Protein AF-A0AAW1T494-F1 (afdb_monomer)

InterPro domains:
  IPR017853 Glycoside hydrolase superfamily [SSF51445] (11-120)

Secondary structure (DSSP, 8-state):
--TT-S-TTS-SS-HHHHHHHHHHHHHHTT--EEEEEETTT--HHHH-HHHHHHHHHHHHHHHTTSHHHHTTEEEEEEESGGGGT--SS-BTTBPPHHHHHHHHHHHHHTT-TT-EEEE------TTSTTTSS--SBS--PPP--TTS-------S----SS-------THHHHHHHHTSTTGGGEEE--BB--HHHHS--TT-SHHHHHHHHHHHTGGGGTT-EEETTEEE---B-EEEE---S-SHHHHHHHHHHHHHHTT-GGG--SSS-----EEES-SSS--TTT--SB-TTSSSB-HHHHHHHHHTT---SS-GGGT--S---HHHHSS----

Solvent-accessible surface area (backbone atoms only — not comparable to full-atom values): 19501 Å² total; per-residue (Å²): 132,61,91,94,55,81,71,82,83,50,63,88,74,53,71,68,55,38,50,44,49,50,49,44,53,42,25,72,71,72,41,72,44,74,47,69,41,55,45,98,79,48,62,44,59,79,79,38,44,70,59,37,42,51,49,50,41,52,51,52,50,59,38,47,72,40,71,60,25,36,75,29,40,30,35,29,74,48,41,52,43,29,82,75,69,46,28,36,46,63,51,98,92,41,70,15,48,33,58,53,49,52,57,39,48,59,55,39,41,76,73,42,76,72,43,38,40,39,46,50,45,46,52,79,64,76,90,44,52,87,62,32,78,70,67,52,54,16,31,76,60,84,87,63,72,89,89,63,94,66,82,72,88,78,86,90,80,45,77,53,100,64,86,82,76,68,90,46,71,52,61,66,42,54,60,55,41,71,76,40,97,55,50,94,31,46,29,43,21,41,41,46,53,36,30,77,70,62,75,46,70,54,46,44,44,59,70,53,27,49,53,46,41,32,60,19,52,26,29,32,42,58,71,26,54,59,57,94,95,44,67,47,66,35,56,55,31,35,58,33,34,44,55,62,77,78,48,70,65,33,51,48,22,53,52,42,46,44,30,36,34,62,44,34,78,89,46,45,74,77,40,45,50,70,42,78,42,73,38,70,42,33,59,61,32,90,36,94,61,22,23,30,42,25,38,89,82,70,78,49,68,43,58,66,59,53,52,53,42,37,73,56,66,53,75,66,99,57,67,65,88,81,71,63,69,101,64,75,56,63,72,70,73,68,47,78,78,87,125

Foldseek 3Di:
DPPPDPPPVAPPDDPLSNVLVVLLVQLVVPAAEEAEDDCVPDPCCFVPVPVLLVVLLVSLLSNVVDVSSLQRYEYASCPQVCVVPAACCDDPSGHHPLVSQVSSCVSNCVRRVNYAYEDWAHQPDDPQVVFWLDRWKRFAADADDPDDDDPDPDDTDDDDPPDPDDNDHNVVSVVVLVVDPCVVRYEYAMAGEFCLVRVDLRLLADPSVLVSVLNGCQLLQQVNHDDPNDGHRHQYAHEEYFAPPPDPRRLRSLVRVLCLLCCHDSNVPNRHDRRLHYDYPEQAQPDVRGGHLADPVSPDGPVVVVVSVVSSVDDDPDPPVVPDDPDDPSCVVPPPPPD

pLDDT: mean 82.04, std 21.03, range [24.38, 98.75]

Structure (mmCIF, N/CA/C/O backbone):
data_AF-A0AAW1T494-F1
#
_entry.id   AF-A0AAW1T494-F1
#
loop_
_atom_site.group_PDB
_atom_site.id
_atom_site.type_symbol
_atom_site.label_atom_id
_atom_site.label_alt_id
_atom_site.label_comp_id
_atom_site.label_asym_id
_atom_site.label_entity_id
_atom_site.label_seq_id
_atom_site.pdbx_PDB_ins_code
_atom_site.Cartn_x
_atom_site.Cartn_y
_atom_site.Cartn_z
_atom_site.occupancy
_atom_site.B_iso_or_equiv
_atom_site.auth_seq_id
_atom_site.auth_comp_id
_atom_site.auth_asym_id
_atom_site.auth_atom_id
_atom_site.pdbx_PDB_model_num
ATOM 1 N N . MET A 1 1 ? -5.389 -24.524 -27.748 1.00 50.06 1 MET A N 1
ATOM 2 C CA . MET A 1 1 ? -5.148 -23.172 -28.297 1.00 50.06 1 MET A CA 1
ATOM 3 C C . MET A 1 1 ? -5.629 -23.146 -29.737 1.00 50.06 1 MET A C 1
ATOM 5 O O . MET A 1 1 ? -5.208 -24.001 -30.504 1.00 50.06 1 MET A O 1
ATOM 9 N N . VAL A 1 2 ? -6.539 -22.234 -30.089 1.00 51.78 2 VAL A N 1
ATOM 10 C CA . VAL A 1 2 ? -6.906 -21.991 -31.495 1.00 51.78 2 VAL A CA 1
ATOM 11 C C . VAL A 1 2 ? -5.841 -21.071 -32.082 1.00 51.78 2 VAL A C 1
ATOM 13 O O . VAL A 1 2 ? -5.543 -20.032 -31.495 1.00 51.78 2 VAL A O 1
ATOM 16 N N . GLN A 1 3 ? -5.242 -21.459 -33.206 1.00 57.56 3 GLN A N 1
ATOM 17 C CA . GLN A 1 3 ? -4.229 -20.654 -33.887 1.00 57.56 3 GLN A CA 1
ATOM 18 C C . GLN A 1 3 ? -4.772 -19.234 -34.142 1.00 57.56 3 GLN A C 1
ATOM 20 O O . GLN A 1 3 ? -5.849 -19.074 -34.710 1.00 57.56 3 GLN A O 1
ATOM 25 N N . GLY A 1 4 ? -4.051 -18.210 -33.672 1.00 69.94 4 GLY A N 1
ATOM 26 C CA . GLY A 1 4 ? -4.424 -16.800 -33.845 1.00 69.94 4 GLY A CA 1
ATOM 27 C C . GLY A 1 4 ? -5.333 -16.190 -32.767 1.00 69.94 4 GLY A C 1
ATOM 28 O O . GLY A 1 4 ? -5.700 -15.027 -32.905 1.00 69.94 4 GLY A O 1
ATOM 29 N N . LYS A 1 5 ? -5.687 -16.912 -31.691 1.00 68.06 5 LYS A N 1
ATOM 30 C CA . LYS A 1 5 ? -6.378 -16.325 -30.526 1.00 68.06 5 LYS A CA 1
ATOM 31 C C . LYS A 1 5 ? -5.555 -16.506 -29.247 1.00 68.06 5 LYS A C 1
ATOM 33 O O . LYS A 1 5 ? -5.418 -17.623 -28.750 1.00 68.06 5 LYS A O 1
ATOM 38 N N . CYS A 1 6 ? -5.037 -15.405 -28.706 1.00 74.50 6 CYS A N 1
ATOM 39 C CA . CYS A 1 6 ? -4.456 -15.360 -27.362 1.00 74.50 6 CYS A CA 1
ATOM 40 C C . CYS A 1 6 ? -5.570 -15.244 -26.308 1.00 74.50 6 CYS A C 1
ATOM 42 O O . CYS A 1 6 ? -6.650 -14.736 -26.605 1.00 74.50 6 CYS A O 1
ATOM 44 N N . ASN A 1 7 ? -5.303 -15.691 -25.078 1.00 79.88 7 ASN A N 1
ATOM 45 C CA . ASN A 1 7 ? -6.156 -15.457 -23.903 1.00 79.88 7 ASN A CA 1
ATOM 46 C C . ASN A 1 7 ? -7.586 -16.022 -23.969 1.00 79.88 7 ASN A C 1
ATOM 48 O O . ASN A 1 7 ? -8.461 -15.554 -23.251 1.00 79.88 7 ASN A O 1
ATOM 52 N N . THR A 1 8 ? -7.837 -17.069 -24.763 1.00 82.12 8 THR A N 1
ATOM 53 C CA . THR A 1 8 ? -9.161 -17.729 -24.814 1.00 82.12 8 THR A CA 1
ATOM 54 C C . THR A 1 8 ? -9.551 -18.438 -23.514 1.00 82.12 8 THR A C 1
ATOM 56 O O . THR A 1 8 ? -10.651 -18.964 -23.421 1.00 82.12 8 THR A O 1
ATOM 59 N N . PHE A 1 9 ? -8.624 -18.538 -22.559 1.00 81.75 9 PHE A N 1
ATOM 60 C CA . PHE A 1 9 ? -8.866 -19.068 -21.218 1.00 81.75 9 PHE A CA 1
ATOM 61 C C . PHE A 1 9 ? -9.391 -18.001 -20.250 1.00 81.75 9 PHE A C 1
ATOM 63 O O . PHE A 1 9 ? -9.907 -18.357 -19.197 1.00 81.75 9 PHE A O 1
ATOM 70 N N . LEU A 1 10 ? -9.243 -16.710 -20.577 1.00 87.50 10 LEU A N 1
ATOM 71 C CA . LEU A 1 10 ? -9.815 -15.648 -19.759 1.00 87.50 10 LEU A CA 1
ATOM 72 C C . LEU A 1 10 ? -11.336 -15.656 -19.933 1.00 87.50 10 LEU A C 1
ATOM 74 O O . LEU A 1 10 ? -11.792 -15.781 -21.074 1.00 87.50 10 LEU A O 1
ATOM 78 N N . PRO A 1 11 ? -12.111 -15.450 -18.853 1.00 89.00 11 PRO A N 1
ATOM 79 C CA . PRO A 1 11 ? -13.539 -15.189 -18.966 1.00 89.00 11 PRO A CA 1
ATOM 80 C C . PRO A 1 11 ? -13.791 -14.079 -19.992 1.00 89.00 11 PRO A C 1
ATOM 82 O O . PRO A 1 11 ? -13.223 -12.983 -19.910 1.00 89.00 11 PRO A O 1
ATOM 85 N N . ASP A 1 12 ? -14.595 -14.368 -21.009 1.00 83.12 12 ASP A N 1
ATOM 86 C CA . ASP A 1 12 ? -14.896 -13.437 -22.097 1.00 83.12 12 ASP A CA 1
ATOM 87 C C . ASP A 1 12 ? -16.060 -12.492 -21.767 1.00 83.12 12 ASP A C 1
ATOM 89 O O . ASP A 1 12 ? -16.467 -11.698 -22.613 1.00 83.12 12 ASP A O 1
ATOM 93 N N . ASP A 1 13 ? -16.531 -12.524 -20.521 1.00 86.44 13 ASP A N 1
ATOM 94 C CA . ASP A 1 13 ? -17.669 -11.773 -20.019 1.00 86.44 13 ASP A CA 1
ATOM 95 C C . ASP A 1 13 ? -17.262 -10.441 -19.344 1.00 86.44 13 ASP A C 1
ATOM 97 O O . ASP A 1 13 ? -16.751 -9.534 -20.003 1.00 86.44 13 ASP A O 1
ATOM 101 N N . TRP A 1 14 ? -17.531 -10.264 -18.050 1.00 89.50 14 TRP A N 1
ATOM 102 C CA . TRP A 1 14 ? -17.413 -8.989 -17.343 1.00 89.50 14 TRP A CA 1
ATOM 103 C C . TRP A 1 14 ? -16.018 -8.801 -16.734 1.00 89.50 14 TRP A C 1
ATOM 105 O O . TRP A 1 14 ? -15.404 -9.748 -16.243 1.00 89.50 14 TRP A O 1
ATOM 115 N N . THR A 1 15 ? -15.550 -7.547 -16.650 1.00 92.94 15 THR A N 1
ATOM 116 C CA . THR A 1 15 ? -14.285 -7.166 -15.982 1.00 92.94 15 THR A CA 1
ATOM 117 C C . THR A 1 15 ? -14.147 -7.772 -14.584 1.00 92.94 15 THR A C 1
ATOM 119 O O . THR A 1 15 ? -13.059 -8.187 -14.199 1.00 92.94 15 THR A O 1
ATOM 122 N N . PHE A 1 16 ? -15.259 -7.884 -13.854 1.00 95.31 16 PHE A N 1
ATOM 123 C CA . PHE A 1 16 ? -15.317 -8.524 -12.543 1.00 95.31 16 PHE A CA 1
ATOM 124 C C . PHE A 1 16 ? -14.802 -9.974 -12.570 1.00 95.31 16 PHE A C 1
ATOM 126 O O . PHE A 1 16 ? -13.904 -10.314 -11.808 1.00 95.31 16 PHE A O 1
ATOM 133 N N . ASN A 1 17 ? -15.304 -10.813 -13.480 1.00 95.62 17 ASN A N 1
ATOM 134 C CA . ASN A 1 17 ? -14.905 -12.222 -13.556 1.00 95.62 17 ASN A CA 1
ATOM 135 C C . ASN A 1 17 ? -13.463 -12.379 -14.045 1.00 95.62 17 ASN A C 1
ATOM 137 O O . ASN A 1 17 ? -12.753 -13.273 -13.593 1.00 95.62 17 ASN A O 1
ATOM 141 N N . ARG A 1 18 ? -12.991 -11.471 -14.908 1.00 95.69 18 ARG A N 1
ATOM 142 C CA . ARG A 1 18 ? -11.573 -11.422 -15.295 1.00 95.69 18 ARG A CA 1
ATOM 143 C C . ARG A 1 18 ? -10.659 -11.085 -14.122 1.00 95.69 18 ARG A C 1
ATOM 145 O O . ARG A 1 18 ? -9.591 -11.680 -14.023 1.00 95.69 18 ARG A O 1
ATOM 152 N N . LEU A 1 19 ? -11.065 -10.160 -13.249 1.00 96.31 19 LEU A N 1
ATOM 153 C CA . LEU A 1 19 ? -10.313 -9.839 -12.037 1.00 96.31 19 LEU A CA 1
ATOM 154 C C . LEU A 1 19 ? -10.270 -11.040 -11.087 1.00 96.31 19 LEU A C 1
ATOM 156 O O . LEU A 1 19 ? -9.184 -11.416 -10.662 1.00 96.31 19 LEU A O 1
ATOM 160 N N . VAL A 1 20 ? -11.415 -11.678 -10.815 1.00 97.75 20 VAL A N 1
ATOM 161 C CA . VAL A 1 20 ? -11.478 -12.892 -9.979 1.00 97.75 20 VAL A CA 1
ATOM 162 C C . VAL A 1 20 ? -10.554 -13.978 -10.539 1.00 97.75 20 VAL A C 1
ATOM 164 O O . VAL A 1 20 ? -9.671 -14.450 -9.829 1.00 97.75 20 VAL A O 1
ATOM 167 N N . TYR A 1 21 ? -10.656 -14.273 -11.839 1.00 96.81 21 TYR A N 1
ATOM 168 C CA . TYR A 1 21 ? -9.784 -15.236 -12.513 1.00 96.81 21 TYR A CA 1
ATOM 169 C C . TYR A 1 21 ? -8.294 -14.877 -12.392 1.00 96.81 21 TYR A C 1
ATOM 171 O O . TYR A 1 21 ? -7.453 -15.754 -12.189 1.00 96.81 21 TYR A O 1
ATOM 179 N N . ALA A 1 22 ? -7.937 -13.597 -12.543 1.00 96.62 22 ALA A N 1
ATOM 180 C CA . ALA A 1 22 ? -6.552 -13.149 -12.434 1.00 96.62 22 ALA A CA 1
ATOM 181 C C . ALA A 1 22 ? -6.004 -13.349 -11.014 1.00 96.62 22 ALA A C 1
ATOM 183 O O . ALA A 1 22 ? -4.884 -13.840 -10.866 1.00 96.62 22 ALA A O 1
ATOM 184 N N . VAL A 1 23 ? -6.798 -13.026 -9.987 1.00 98.12 23 VAL A N 1
ATOM 185 C CA . VAL A 1 23 ? -6.432 -13.257 -8.583 1.00 98.12 23 VAL A CA 1
ATOM 186 C C . VAL A 1 23 ? -6.227 -14.747 -8.337 1.00 98.12 23 VAL A C 1
ATOM 188 O O . VAL A 1 23 ? -5.153 -15.128 -7.885 1.00 98.12 23 VAL A O 1
ATOM 191 N N . GLU A 1 24 ? -7.200 -15.585 -8.697 1.00 97.56 24 GLU A N 1
ATOM 192 C CA . GLU A 1 24 ? -7.115 -17.043 -8.542 1.00 97.56 24 GLU A CA 1
ATOM 193 C C . GLU A 1 24 ? -5.888 -17.618 -9.254 1.00 97.56 24 GLU A C 1
ATOM 195 O O . GLU A 1 24 ? -5.154 -18.427 -8.689 1.00 97.56 24 GLU A O 1
ATOM 200 N N . SER A 1 25 ? -5.619 -17.169 -10.482 1.00 96.94 25 SER A N 1
ATOM 201 C CA . SER A 1 25 ? -4.465 -17.628 -11.259 1.00 96.94 25 SER A CA 1
ATOM 202 C C . SER A 1 25 ? -3.141 -17.272 -10.581 1.00 96.94 25 SER A C 1
ATOM 204 O O . SER A 1 25 ? -2.245 -18.112 -10.501 1.00 96.94 25 SER A O 1
ATOM 206 N N . LEU A 1 26 ? -3.003 -16.040 -10.079 1.00 97.00 26 LEU A N 1
ATOM 207 C CA . LEU A 1 26 ? -1.792 -15.584 -9.394 1.00 97.00 26 LEU A CA 1
ATOM 208 C C . LEU A 1 26 ? -1.597 -16.301 -8.054 1.00 97.00 26 LEU A C 1
ATOM 210 O O . LEU A 1 26 ? -0.495 -16.769 -7.758 1.00 97.00 26 LEU A O 1
ATOM 214 N N . THR A 1 27 ? -2.650 -16.439 -7.251 1.00 98.00 27 THR A N 1
ATOM 215 C CA . THR A 1 27 ? -2.550 -17.078 -5.933 1.00 98.00 27 THR A CA 1
ATOM 216 C C . THR A 1 27 ? -2.236 -18.566 -6.048 1.00 98.00 27 THR A C 1
ATOM 218 O O . THR A 1 27 ? -1.351 -19.053 -5.335 1.00 98.00 27 THR A O 1
ATOM 221 N N . ASN A 1 28 ? -2.850 -19.265 -7.009 1.00 96.94 28 ASN A N 1
ATOM 222 C CA . ASN A 1 28 ? -2.530 -20.658 -7.334 1.00 96.94 28 ASN A CA 1
ATOM 223 C C . ASN A 1 28 ? -1.117 -20.826 -7.918 1.00 96.94 28 ASN A C 1
ATOM 225 O O . ASN A 1 28 ? -0.498 -21.874 -7.736 1.00 96.94 28 ASN A O 1
ATOM 229 N N . ALA A 1 29 ? -0.563 -19.792 -8.558 1.00 96.25 29 ALA A N 1
ATOM 230 C CA . ALA A 1 29 ? 0.823 -19.778 -9.028 1.00 96.25 29 ALA A CA 1
ATOM 231 C C . ALA A 1 29 ? 1.856 -19.472 -7.928 1.00 96.25 29 ALA A C 1
ATOM 233 O O . ALA A 1 29 ? 3.055 -19.469 -8.206 1.00 96.25 29 ALA A O 1
ATOM 234 N N . GLY A 1 30 ? 1.431 -19.227 -6.686 1.00 96.00 30 GLY A N 1
ATOM 235 C CA . GLY A 1 30 ? 2.354 -19.002 -5.578 1.00 96.00 30 GLY A CA 1
ATOM 236 C C . GLY A 1 30 ? 2.339 -17.586 -5.002 1.00 96.00 30 GLY A C 1
ATOM 237 O O . GLY A 1 30 ? 2.918 -17.394 -3.934 1.00 96.00 30 GLY A O 1
ATOM 238 N N . PHE A 1 31 ? 1.673 -16.628 -5.648 1.00 96.75 31 PHE A N 1
ATOM 239 C CA . PHE A 1 31 ? 1.726 -15.219 -5.262 1.00 96.75 31 PHE A CA 1
ATOM 240 C C . PHE A 1 31 ? 0.748 -14.874 -4.134 1.00 96.75 31 PHE A C 1
ATOM 242 O O . PHE A 1 31 ? -0.290 -15.513 -3.961 1.00 96.75 31 PHE A O 1
ATOM 249 N N . TYR A 1 32 ? 1.082 -13.828 -3.385 1.00 97.44 32 TYR A N 1
ATOM 250 C CA . TYR A 1 32 ? 0.109 -13.060 -2.614 1.00 97.44 32 TYR A CA 1
ATOM 251 C C . TYR A 1 32 ? -0.404 -11.917 -3.487 1.00 97.44 32 TYR A C 1
ATOM 253 O O . TYR A 1 32 ? 0.350 -11.379 -4.299 1.00 97.44 32 TYR A O 1
ATOM 261 N N . VAL A 1 33 ? -1.676 -11.555 -3.335 1.00 98.38 33 VAL A N 1
ATOM 262 C CA . VAL A 1 33 ? -2.317 -10.516 -4.150 1.00 98.38 33 VAL A CA 1
ATOM 263 C C . VAL A 1 33 ? -2.941 -9.471 -3.238 1.00 98.38 33 VAL A C 1
ATOM 265 O O . VAL A 1 33 ? -3.829 -9.791 -2.452 1.00 98.38 33 VAL A O 1
ATOM 268 N N . LEU A 1 34 ? -2.488 -8.224 -3.361 1.00 98.31 34 LEU A N 1
ATOM 269 C CA . LEU A 1 34 ? -3.132 -7.062 -2.755 1.00 98.31 34 LEU A CA 1
ATOM 270 C C . LEU A 1 34 ? -4.137 -6.489 -3.757 1.00 98.31 34 LEU A C 1
ATOM 272 O O . LEU A 1 34 ? -3.764 -6.138 -4.876 1.00 98.31 34 LEU A O 1
ATOM 276 N N . LEU A 1 35 ? -5.411 -6.446 -3.377 1.00 98.38 35 LEU A N 1
ATOM 277 C CA . LEU A 1 35 ? -6.440 -5.738 -4.130 1.00 98.38 35 LEU A CA 1
ATOM 278 C C . LEU A 1 35 ? -6.466 -4.293 -3.668 1.00 98.38 35 LEU A C 1
ATOM 280 O O . LEU A 1 35 ? -6.723 -4.045 -2.497 1.00 98.38 35 LEU A O 1
ATOM 284 N N . ASP A 1 36 ? -6.247 -3.378 -4.593 1.00 96.50 36 ASP A N 1
ATOM 285 C CA . ASP A 1 36 ? -6.159 -1.948 -4.333 1.00 96.50 36 ASP A CA 1
ATOM 286 C C . ASP A 1 36 ? -7.315 -1.229 -5.046 1.00 96.50 36 ASP A C 1
ATOM 288 O O . ASP A 1 36 ? -7.522 -1.379 -6.258 1.00 96.50 36 ASP A O 1
ATOM 292 N N . ASN A 1 37 ? -8.089 -0.463 -4.277 1.00 95.69 37 ASN A N 1
ATOM 293 C CA . ASN A 1 37 ? -9.075 0.459 -4.818 1.00 95.69 37 ASN A CA 1
ATOM 294 C C . ASN A 1 37 ? -8.463 1.842 -5.092 1.00 95.69 37 ASN A C 1
ATOM 296 O O . ASN A 1 37 ? -8.499 2.749 -4.258 1.00 95.69 37 ASN A O 1
ATOM 300 N N . GLN A 1 38 ? -8.002 2.006 -6.330 1.00 91.06 38 GLN A N 1
ATOM 301 C CA . GLN A 1 38 ? -7.464 3.247 -6.884 1.00 91.06 38 GLN A CA 1
ATOM 302 C C . GLN A 1 38 ? -8.533 4.352 -6.981 1.00 91.06 38 GLN A C 1
ATOM 304 O O . GLN A 1 38 ? -9.246 4.483 -7.983 1.00 91.06 38 GLN A O 1
ATOM 309 N N . PHE A 1 39 ? -8.589 5.212 -5.963 1.00 81.12 39 PHE A N 1
ATOM 310 C CA . PHE A 1 39 ? -9.580 6.286 -5.798 1.00 81.12 39 PHE A CA 1
ATOM 311 C C . PHE A 1 39 ? -9.696 7.261 -6.968 1.00 81.12 39 PHE A C 1
ATOM 313 O O . PHE A 1 39 ? -10.774 7.781 -7.249 1.00 81.12 39 PHE A O 1
ATOM 320 N N . ARG A 1 40 ? -8.608 7.486 -7.709 1.00 80.44 40 ARG A N 1
ATOM 321 C CA . ARG A 1 40 ? -8.633 8.314 -8.923 1.00 80.44 40 ARG A CA 1
ATOM 322 C C . ARG A 1 40 ? -9.597 7.775 -9.994 1.00 80.44 40 ARG A C 1
ATOM 324 O O . ARG A 1 40 ? -9.976 8.512 -10.908 1.00 80.44 40 ARG A O 1
ATOM 331 N N . HIS A 1 41 ? -9.966 6.500 -9.906 1.00 87.50 41 HIS A N 1
ATOM 332 C CA . HIS A 1 41 ? -10.811 5.798 -10.866 1.00 87.50 41 HIS A CA 1
ATOM 333 C C . HIS A 1 41 ? -12.146 5.315 -10.283 1.00 87.50 41 HIS A C 1
ATOM 335 O O . HIS A 1 41 ? -13.035 4.976 -11.066 1.00 87.50 41 HIS A O 1
ATOM 341 N N . ASP A 1 42 ? -12.319 5.330 -8.957 1.00 89.31 42 ASP A N 1
ATOM 342 C CA . ASP A 1 42 ? -13.548 4.903 -8.285 1.00 89.31 42 ASP A CA 1
ATOM 343 C C . ASP A 1 42 ? -14.080 5.962 -7.303 1.00 89.31 42 ASP A C 1
ATOM 345 O O . ASP A 1 42 ? -13.703 6.027 -6.135 1.00 89.31 42 ASP A O 1
ATOM 349 N N . ASN A 1 43 ? -15.041 6.762 -7.769 1.00 91.94 43 ASN A N 1
ATOM 350 C CA . ASN A 1 43 ? -15.742 7.738 -6.929 1.00 91.94 43 ASN A CA 1
ATOM 351 C C . ASN A 1 43 ? -16.928 7.135 -6.156 1.00 91.94 43 ASN A C 1
ATOM 353 O O . ASN A 1 43 ? -17.583 7.847 -5.388 1.00 91.94 43 ASN A O 1
ATOM 357 N N . THR A 1 44 ? -17.249 5.845 -6.339 1.00 94.88 44 THR A N 1
ATOM 358 C CA . THR A 1 44 ? -18.445 5.241 -5.725 1.00 94.88 44 THR A CA 1
ATOM 359 C C . THR A 1 44 ? -18.390 5.267 -4.204 1.00 94.88 44 THR A C 1
ATOM 361 O O . THR A 1 44 ? -19.432 5.389 -3.563 1.00 94.88 44 THR A O 1
ATOM 364 N N . VAL A 1 45 ? -17.188 5.248 -3.634 1.00 94.00 45 VAL A N 1
ATOM 365 C CA . VAL A 1 45 ? -16.935 5.424 -2.204 1.00 94.00 45 VAL A CA 1
ATOM 366 C C . VAL A 1 45 ? -17.522 6.717 -1.628 1.00 94.00 45 VAL A C 1
ATOM 368 O O . VAL A 1 45 ? -18.045 6.697 -0.514 1.00 94.00 45 VAL A O 1
ATOM 371 N N . LEU A 1 46 ? -17.510 7.817 -2.391 1.00 93.44 46 LEU A N 1
ATOM 372 C CA . LEU A 1 46 ? -18.059 9.111 -1.971 1.00 93.44 46 LEU A CA 1
ATOM 373 C C . LEU A 1 46 ? -19.521 9.278 -2.378 1.00 93.44 46 LEU A C 1
ATOM 375 O O . LEU A 1 46 ? -20.315 9.843 -1.634 1.00 93.44 46 LEU A O 1
ATOM 379 N N . GLU A 1 47 ? -19.880 8.812 -3.572 1.00 95.00 47 GLU A N 1
ATOM 380 C CA . GLU A 1 47 ? -21.221 9.021 -4.123 1.00 95.00 47 GLU A CA 1
ATOM 381 C C . GLU A 1 47 ? -22.254 8.074 -3.506 1.00 95.00 47 GLU A C 1
ATOM 383 O O . GLU A 1 47 ? -23.418 8.432 -3.322 1.00 95.00 47 GLU A O 1
ATOM 388 N N . ARG A 1 48 ? -21.850 6.821 -3.268 1.00 96.38 48 ARG A N 1
ATOM 389 C CA . ARG A 1 48 ? -22.719 5.698 -2.900 1.00 96.38 48 ARG A CA 1
ATOM 390 C C . ARG A 1 48 ? -21.948 4.703 -2.027 1.00 96.38 48 ARG A C 1
ATOM 392 O O . ARG A 1 48 ? -21.818 3.535 -2.391 1.00 96.38 48 ARG A O 1
ATOM 399 N N . THR A 1 49 ? -21.474 5.158 -0.866 1.00 96.12 49 THR A N 1
ATOM 400 C CA . THR A 1 49 ? -20.633 4.383 0.068 1.00 96.12 49 THR A CA 1
ATOM 401 C C . THR A 1 49 ? -21.163 2.973 0.345 1.00 96.12 49 THR A C 1
ATOM 403 O O . THR A 1 49 ? -20.403 2.011 0.314 1.00 96.12 49 THR A O 1
ATOM 406 N N . SER A 1 50 ? -22.475 2.807 0.534 1.00 97.38 50 SER A N 1
ATOM 407 C CA . SER A 1 50 ? -23.072 1.482 0.744 1.00 97.38 50 SER A CA 1
ATOM 408 C C . SER A 1 50 ? -22.885 0.551 -0.460 1.00 97.38 50 SER A C 1
ATOM 410 O O . SER A 1 50 ? -22.524 -0.608 -0.282 1.00 97.38 50 SER A O 1
ATOM 412 N N . ASN A 1 51 ? -23.068 1.043 -1.690 1.00 97.56 51 ASN A N 1
ATOM 413 C CA . ASN A 1 51 ? -22.834 0.257 -2.905 1.00 97.56 51 ASN A CA 1
ATOM 414 C C . ASN A 1 51 ? -21.354 -0.087 -3.083 1.00 97.56 51 ASN A C 1
ATOM 416 O O . ASN A 1 51 ? -21.039 -1.173 -3.570 1.00 97.56 51 ASN A O 1
ATOM 420 N N . TRP A 1 52 ? -20.462 0.822 -2.696 1.00 97.56 52 TRP A N 1
ATOM 421 C CA . TRP A 1 52 ? -19.023 0.587 -2.704 1.00 97.56 52 TRP A CA 1
ATOM 422 C C . TRP A 1 52 ? -18.638 -0.549 -1.740 1.00 97.56 52 TRP A C 1
ATOM 424 O O . TRP A 1 52 ? -18.052 -1.540 -2.176 1.00 97.56 52 TRP A O 1
ATOM 434 N N . VAL A 1 53 ? -19.102 -0.511 -0.482 1.00 98.38 53 VAL A N 1
ATOM 435 C CA . VAL A 1 53 ? -18.902 -1.613 0.484 1.00 98.38 53 VAL A CA 1
ATOM 436 C C . VAL A 1 53 ? -19.496 -2.930 -0.032 1.00 98.38 53 VAL A C 1
ATOM 438 O O . VAL A 1 53 ? -18.847 -3.972 0.032 1.00 98.38 53 VAL A O 1
ATOM 441 N N . GLN A 1 54 ? -20.706 -2.914 -0.601 1.00 98.31 54 GLN A N 1
ATOM 442 C CA . GLN A 1 54 ? -21.321 -4.126 -1.163 1.00 98.31 54 GLN A CA 1
ATOM 443 C C . GLN A 1 54 ? -20.555 -4.676 -2.377 1.00 98.31 54 GLN A C 1
ATOM 445 O O . GLN A 1 54 ? -20.527 -5.889 -2.592 1.00 98.31 54 GLN A O 1
ATOM 450 N N . SER A 1 55 ? -19.904 -3.813 -3.159 1.00 97.50 55 SER A N 1
ATOM 451 C CA . SER A 1 55 ? -19.058 -4.233 -4.283 1.00 97.50 55 SER A CA 1
ATOM 452 C C . SER A 1 55 ? -17.791 -4.932 -3.790 1.00 97.50 55 SER A C 1
ATOM 454 O O . SER A 1 55 ? -17.440 -5.989 -4.317 1.00 97.50 55 SER A O 1
ATOM 456 N N . TRP A 1 56 ? -17.178 -4.415 -2.722 1.00 98.38 56 TRP A N 1
ATOM 457 C CA . TRP A 1 56 ? -16.087 -5.078 -2.009 1.00 98.38 56 TRP A CA 1
ATOM 458 C C . TRP A 1 56 ? -16.503 -6.443 -1.451 1.00 98.38 56 TRP A C 1
ATOM 460 O O . TRP A 1 56 ? -15.849 -7.446 -1.737 1.00 98.38 56 TRP A O 1
ATOM 470 N N . VAL A 1 57 ? -17.630 -6.517 -0.733 1.00 98.69 57 VAL A N 1
ATOM 471 C CA . VAL A 1 57 ? -18.186 -7.777 -0.205 1.00 98.69 57 VAL A CA 1
ATOM 472 C C . VAL A 1 57 ? -18.404 -8.790 -1.324 1.00 98.69 57 VAL A C 1
ATOM 474 O O . VAL A 1 57 ? -17.997 -9.946 -1.196 1.00 98.69 57 VAL A O 1
ATOM 477 N N . LYS A 1 58 ? -18.995 -8.368 -2.447 1.00 98.50 58 LYS A N 1
ATOM 478 C CA . LYS A 1 58 ? -19.212 -9.231 -3.612 1.00 98.50 58 LYS A CA 1
ATOM 479 C C . LYS A 1 58 ? -17.892 -9.758 -4.183 1.00 98.50 58 LYS A C 1
ATOM 481 O O . LYS A 1 58 ? -17.801 -10.951 -4.467 1.00 98.50 58 LYS A O 1
ATOM 486 N N . LEU A 1 59 ? -16.890 -8.893 -4.356 1.00 98.56 59 LEU A N 1
ATOM 487 C CA . LEU A 1 59 ? -15.578 -9.270 -4.888 1.00 98.56 59 LEU A CA 1
ATOM 488 C C . LEU A 1 59 ? -14.865 -10.269 -3.974 1.00 98.56 59 LEU A C 1
ATOM 490 O O . LEU A 1 59 ? -14.461 -11.337 -4.430 1.00 98.56 59 LEU A O 1
ATOM 494 N N . ILE A 1 60 ? -14.774 -9.961 -2.681 1.00 98.69 60 ILE A N 1
ATOM 495 C CA . ILE A 1 60 ? -14.118 -10.832 -1.703 1.00 98.69 60 ILE A CA 1
ATOM 496 C C . ILE A 1 60 ? -14.871 -12.148 -1.533 1.00 98.69 60 ILE A C 1
ATOM 498 O O . ILE A 1 60 ? -14.223 -13.181 -1.395 1.00 98.69 60 ILE A O 1
ATOM 502 N N . THR A 1 61 ? -16.204 -12.158 -1.610 1.00 98.69 61 THR A N 1
ATOM 503 C CA . THR A 1 61 ? -16.987 -13.407 -1.583 1.00 98.69 61 THR A CA 1
ATOM 504 C C . THR A 1 61 ? -16.636 -14.302 -2.769 1.00 98.69 61 THR A C 1
ATOM 506 O O . THR A 1 61 ? -16.435 -15.498 -2.584 1.00 98.69 61 THR A O 1
ATOM 509 N N . ALA A 1 62 ? -16.532 -13.733 -3.976 1.00 98.50 62 ALA A N 1
ATOM 510 C CA . ALA A 1 62 ? -16.181 -14.493 -5.173 1.00 98.50 62 ALA A CA 1
ATOM 511 C C . ALA A 1 62 ? -14.759 -15.067 -5.087 1.00 98.50 62 ALA A C 1
ATOM 513 O O . ALA A 1 62 ? -14.577 -16.258 -5.302 1.00 98.50 62 ALA A O 1
ATOM 514 N N . ILE A 1 63 ? -13.778 -14.252 -4.692 1.00 98.56 63 ILE A N 1
ATOM 515 C CA . ILE A 1 63 ? -12.381 -14.689 -4.529 1.00 98.56 63 ILE A CA 1
ATOM 516 C C . ILE A 1 63 ? -12.249 -15.730 -3.412 1.00 98.56 63 ILE A C 1
ATOM 518 O O . ILE A 1 63 ? -11.512 -16.700 -3.547 1.00 98.56 63 ILE A O 1
ATOM 522 N N . SER A 1 64 ? -12.992 -15.564 -2.315 1.00 98.44 64 SER A N 1
ATOM 523 C CA . SER A 1 64 ? -12.938 -16.479 -1.168 1.00 98.44 64 SER A CA 1
ATOM 524 C C . SER A 1 64 ? -13.612 -17.830 -1.432 1.00 98.44 64 SER A C 1
ATOM 526 O O . SER A 1 64 ? -13.541 -18.710 -0.577 1.00 98.44 64 SER A O 1
ATOM 528 N N . ALA A 1 65 ? -14.261 -18.014 -2.589 1.00 98.31 65 ALA A N 1
ATOM 529 C CA . ALA A 1 65 ? -14.756 -19.320 -3.016 1.00 98.31 65 ALA A CA 1
ATOM 530 C C . ALA A 1 65 ? -13.609 -20.282 -3.387 1.00 98.31 65 ALA A C 1
ATOM 532 O O . ALA A 1 65 ? -13.780 -21.497 -3.276 1.00 98.31 65 ALA A O 1
ATOM 533 N N . ASP A 1 66 ? -12.443 -19.754 -3.775 1.00 98.38 66 ASP A N 1
ATOM 534 C CA . ASP A 1 66 ? -11.203 -20.513 -3.926 1.00 98.38 66 ASP A CA 1
ATOM 535 C C . ASP A 1 66 ? -10.373 -20.432 -2.636 1.00 98.38 66 ASP A C 1
ATOM 537 O O . ASP A 1 66 ? -9.944 -19.358 -2.213 1.00 98.38 66 ASP A O 1
ATOM 541 N N . GLY A 1 67 ? -10.121 -21.576 -1.993 1.00 98.06 67 GLY A N 1
ATOM 542 C CA . GLY A 1 67 ? -9.436 -21.611 -0.695 1.00 98.06 67 GLY A CA 1
ATOM 543 C C . GLY A 1 67 ? -7.977 -21.134 -0.740 1.00 98.06 67 GLY A C 1
ATOM 544 O O . GLY A 1 67 ? -7.462 -20.642 0.265 1.00 98.06 67 GLY A O 1
ATOM 545 N N . VAL A 1 68 ? -7.301 -21.250 -1.892 1.00 98.38 68 VAL A N 1
ATOM 546 C CA . VAL A 1 68 ? -5.923 -20.756 -2.059 1.00 98.38 68 VAL A CA 1
ATOM 547 C C . VAL A 1 68 ? -5.923 -19.237 -2.182 1.00 98.38 68 VAL A C 1
ATOM 549 O O . VAL A 1 68 ? -5.133 -18.573 -1.507 1.00 98.38 68 VAL A O 1
ATOM 552 N N . ALA A 1 69 ? -6.822 -18.680 -2.994 1.00 98.38 69 ALA A N 1
ATOM 553 C CA . ALA A 1 69 ? -7.003 -17.245 -3.126 1.00 98.38 69 ALA A CA 1
ATOM 554 C C . ALA A 1 69 ? -7.463 -16.610 -1.808 1.00 98.38 69 ALA A C 1
ATOM 556 O O . ALA A 1 69 ? -6.843 -15.648 -1.358 1.00 98.38 69 ALA A O 1
ATOM 557 N N . GLN A 1 70 ? -8.437 -17.212 -1.116 1.00 98.38 70 GLN A N 1
ATOM 558 C CA . GLN A 1 70 ? -8.908 -16.770 0.200 1.00 98.38 70 GLN A CA 1
ATOM 559 C C . GLN A 1 70 ? -7.759 -16.515 1.189 1.00 98.38 70 GLN A C 1
ATOM 561 O O . GLN A 1 70 ? -7.768 -15.510 1.900 1.00 98.38 70 GLN A O 1
ATOM 566 N N . ALA A 1 71 ? -6.772 -17.416 1.231 1.00 98.19 71 ALA A N 1
ATOM 567 C CA . ALA A 1 71 ? -5.648 -17.363 2.165 1.00 98.19 71 ALA A CA 1
ATOM 568 C C . ALA A 1 71 ? -4.503 -16.426 1.733 1.00 98.19 71 ALA A C 1
ATOM 570 O O . ALA A 1 71 ? -3.561 -16.221 2.499 1.00 98.19 71 ALA A O 1
ATOM 571 N N . ARG A 1 72 ? -4.534 -15.906 0.500 1.00 98.44 72 ARG A N 1
ATOM 572 C CA . ARG A 1 72 ? -3.426 -15.152 -0.118 1.00 98.44 72 ARG A CA 1
ATOM 573 C C . ARG A 1 72 ? -3.830 -13.782 -0.649 1.00 98.44 72 ARG A C 1
ATOM 575 O O . ARG A 1 72 ? -2.985 -13.065 -1.188 1.00 98.44 72 ARG A O 1
ATOM 582 N N . THR A 1 73 ? -5.097 -13.421 -0.502 1.00 98.56 73 THR A N 1
ATOM 583 C CA . THR A 1 73 ? -5.611 -12.101 -0.845 1.00 98.56 73 THR A CA 1
ATOM 584 C C . THR A 1 73 ? -5.532 -11.161 0.353 1.00 98.56 73 THR A C 1
ATOM 586 O O . THR A 1 73 ? -5.826 -11.527 1.488 1.00 98.56 73 THR A O 1
ATOM 589 N N . MET A 1 74 ? -5.133 -9.929 0.074 1.00 98.62 74 MET A N 1
ATOM 590 C CA . MET A 1 74 ? -5.099 -8.796 0.993 1.00 98.62 74 MET A CA 1
ATOM 591 C C . MET A 1 74 ? -5.874 -7.648 0.346 1.00 98.62 74 MET A C 1
ATOM 593 O O . MET A 1 74 ? -6.112 -7.676 -0.866 1.00 98.62 74 MET A O 1
ATOM 597 N N . VAL A 1 75 ? -6.260 -6.642 1.126 1.00 98.56 75 VAL A N 1
ATOM 598 C CA . VAL A 1 75 ? -6.985 -5.479 0.601 1.00 98.56 75 VAL A CA 1
ATOM 599 C C . VAL A 1 75 ? -6.349 -4.177 1.057 1.00 98.56 75 VAL A C 1
ATOM 601 O O . VAL A 1 75 ? -6.091 -3.994 2.243 1.00 98.56 75 VAL A O 1
ATOM 604 N N . ASP A 1 76 ? -6.142 -3.281 0.105 1.00 97.56 76 ASP A N 1
ATOM 605 C CA . ASP A 1 76 ? -5.986 -1.852 0.303 1.00 97.56 76 ASP A CA 1
ATOM 606 C C . ASP A 1 76 ? -7.306 -1.189 -0.110 1.00 97.56 76 ASP A C 1
ATOM 608 O O . ASP A 1 76 ? -7.719 -1.182 -1.274 1.00 97.56 76 ASP A O 1
ATOM 612 N N . ILE A 1 77 ? -8.044 -0.745 0.903 1.00 95.69 77 ILE A N 1
ATOM 613 C CA . ILE A 1 77 ? -9.439 -0.331 0.758 1.00 95.69 77 ILE A CA 1
ATOM 614 C C . ILE A 1 77 ? -9.530 1.076 0.149 1.00 95.69 77 ILE A C 1
ATOM 616 O O . ILE A 1 77 ? -10.469 1.351 -0.609 1.00 95.69 77 ILE A O 1
ATOM 620 N N . LEU A 1 78 ? -8.587 1.957 0.492 1.00 93.06 78 LEU A N 1
ATOM 621 C CA . LEU A 1 78 ? -8.584 3.374 0.131 1.00 93.06 78 LEU A CA 1
ATOM 622 C C . LEU A 1 78 ? -7.157 3.786 -0.267 1.00 93.06 78 LEU A C 1
ATOM 624 O O . LEU A 1 78 ? -6.428 4.338 0.550 1.00 93.06 78 LEU A O 1
ATOM 628 N N . ASN A 1 79 ? -6.772 3.580 -1.524 1.00 91.62 79 ASN A N 1
ATOM 629 C CA . ASN A 1 79 ? -5.486 4.081 -2.007 1.00 91.62 79 ASN A CA 1
ATOM 630 C C . ASN A 1 79 ? -5.513 5.610 -2.127 1.00 91.62 79 ASN A C 1
ATOM 632 O O . ASN A 1 79 ? -6.402 6.153 -2.788 1.00 91.62 79 ASN A O 1
ATOM 636 N N . GLU A 1 80 ? -4.503 6.293 -1.585 1.00 85.94 80 GLU A N 1
ATOM 637 C CA . GLU A 1 80 ? -4.347 7.760 -1.652 1.00 85.94 80 GLU A CA 1
ATOM 638 C C . GLU A 1 80 ? -5.633 8.526 -1.278 1.00 85.94 80 GLU A C 1
ATOM 640 O O . GLU A 1 80 ? -6.169 9.291 -2.094 1.00 85.94 80 GLU A O 1
ATOM 645 N N . PRO A 1 81 ? -6.181 8.359 -0.058 1.00 85.44 81 PRO A N 1
ATOM 646 C CA . PRO A 1 81 ? -7.439 9.006 0.324 1.00 85.44 81 PRO A CA 1
ATOM 647 C C . PRO A 1 81 ? -7.376 10.545 0.199 1.00 85.44 81 PRO A C 1
ATOM 649 O O . PRO A 1 81 ? -8.389 11.217 -0.034 1.00 85.44 81 PRO A O 1
ATOM 652 N N . ASP A 1 82 ? -6.181 11.129 0.272 1.00 77.50 82 ASP A N 1
ATOM 653 C CA . ASP A 1 82 ? -5.938 12.555 0.070 1.00 77.50 82 ASP A CA 1
ATOM 654 C C . ASP A 1 82 ? -6.141 13.061 -1.348 1.00 77.50 82 ASP A C 1
ATOM 656 O O . ASP A 1 82 ? -6.464 14.241 -1.508 1.00 77.50 82 ASP A O 1
ATOM 660 N N . TRP A 1 83 ? -6.029 12.198 -2.361 1.00 79.44 83 TRP A N 1
ATOM 661 C CA . TRP A 1 83 ? -6.305 12.580 -3.744 1.00 79.44 83 TRP A CA 1
ATOM 662 C C . TRP A 1 83 ? -7.731 13.122 -3.891 1.00 79.44 83 TRP A C 1
ATOM 664 O O . TRP A 1 83 ? -8.010 14.026 -4.681 1.00 79.44 83 TRP A O 1
ATOM 674 N N . MET A 1 84 ? -8.641 12.611 -3.061 1.00 82.81 84 MET A N 1
ATOM 675 C CA . MET A 1 84 ? -10.026 13.057 -2.978 1.00 82.81 84 MET A CA 1
ATOM 676 C C . MET A 1 84 ? -10.276 14.027 -1.821 1.00 82.81 84 MET A C 1
ATOM 678 O O . MET A 1 84 ? -11.435 14.312 -1.511 1.00 82.81 84 MET A O 1
ATOM 682 N N . ASN A 1 85 ? -9.230 14.574 -1.197 1.00 83.25 85 ASN A N 1
ATOM 683 C CA . ASN A 1 85 ? -9.296 15.424 -0.007 1.00 83.25 85 ASN A CA 1
ATOM 684 C C . ASN A 1 85 ? -10.134 14.783 1.116 1.00 83.25 85 ASN A C 1
ATOM 686 O O . ASN A 1 85 ? -10.913 15.476 1.775 1.00 83.25 85 ASN A O 1
ATOM 690 N N . LEU A 1 86 ? -10.040 13.457 1.285 1.00 85.81 86 LEU A N 1
ATOM 691 C CA . LEU A 1 86 ? -10.570 12.813 2.479 1.00 85.81 86 LEU A CA 1
ATOM 692 C C . LEU A 1 86 ? -9.688 13.151 3.679 1.00 85.81 86 LEU A C 1
ATOM 694 O O . LEU A 1 86 ? -8.475 13.333 3.575 1.00 85.81 86 LEU A O 1
ATOM 698 N N . ARG A 1 87 ? -10.341 13.239 4.829 1.00 86.69 87 ARG A N 1
ATOM 699 C CA . ARG A 1 87 ? -9.733 13.387 6.148 1.00 86.69 87 ARG A CA 1
ATOM 700 C C . ARG A 1 87 ? -10.113 12.157 6.966 1.00 86.69 87 ARG A C 1
ATOM 702 O O . ARG A 1 87 ? -11.119 11.532 6.657 1.00 86.69 87 ARG A O 1
ATOM 709 N N . TRP A 1 88 ? -9.351 11.813 7.997 1.00 84.62 88 TRP A N 1
ATOM 710 C CA . TRP A 1 88 ? -9.697 10.771 8.973 1.00 84.62 88 TRP A CA 1
ATOM 711 C C . TRP A 1 88 ? -11.111 10.946 9.531 1.00 84.62 88 TRP A C 1
ATOM 713 O O . TRP A 1 88 ? -11.847 9.967 9.623 1.00 84.62 88 TRP A O 1
ATOM 723 N N . GLU A 1 89 ? -11.508 12.191 9.794 1.00 88.12 89 GLU A N 1
ATOM 724 C CA . GLU A 1 89 ? -12.849 12.576 10.241 1.00 88.12 89 GLU A CA 1
ATOM 725 C C . GLU A 1 89 ? -13.657 13.221 9.105 1.00 88.12 89 GLU A C 1
ATOM 727 O O . GLU A 1 89 ? -13.096 13.809 8.176 1.00 88.12 89 GLU A O 1
ATOM 732 N N . ALA A 1 90 ? -14.988 13.154 9.190 1.00 92.50 90 ALA A N 1
ATOM 733 C CA . ALA A 1 90 ? -15.874 13.758 8.198 1.00 92.50 90 ALA A CA 1
ATOM 734 C C . ALA A 1 90 ? -15.640 15.274 8.062 1.00 92.50 90 ALA A C 1
ATOM 736 O O . ALA A 1 90 ? -15.562 16.012 9.047 1.00 92.50 90 ALA A O 1
ATOM 737 N N . SER A 1 91 ? -15.546 15.764 6.825 1.00 90.19 91 SER A N 1
ATOM 738 C CA . SER A 1 91 ? -15.274 17.177 6.549 1.00 90.19 91 SER A CA 1
ATOM 739 C C . SER A 1 91 ? -15.738 17.579 5.154 1.00 90.19 91 SER A C 1
ATOM 741 O O . SER A 1 91 ? -15.773 16.751 4.249 1.00 90.19 91 SER A O 1
ATOM 743 N N . ASP A 1 92 ? -16.118 18.847 4.975 1.00 90.62 92 ASP A N 1
ATOM 744 C CA . ASP A 1 92 ? -16.547 19.411 3.685 1.00 90.62 92 ASP A CA 1
ATOM 745 C C . ASP A 1 92 ? -17.632 18.579 2.964 1.00 90.62 92 ASP A C 1
ATOM 747 O O . ASP A 1 92 ? -17.636 18.439 1.740 1.00 90.62 92 ASP A O 1
ATOM 751 N N . GLY A 1 93 ? -18.554 17.991 3.738 1.00 92.81 93 GLY A N 1
ATOM 752 C CA . GLY A 1 93 ? -19.634 17.139 3.226 1.00 92.81 93 GLY A CA 1
ATOM 753 C C . GLY A 1 93 ? -19.199 15.738 2.775 1.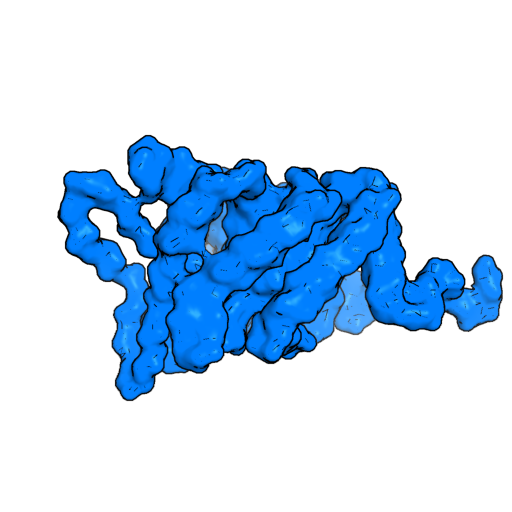00 92.81 93 GLY A C 1
ATOM 754 O O . GLY A 1 93 ? -20.014 15.019 2.201 1.00 92.81 93 GLY A O 1
ATOM 755 N N . LYS A 1 94 ? -17.945 15.341 3.025 1.00 92.94 94 LYS A N 1
ATOM 756 C CA . LYS A 1 94 ? -17.408 14.002 2.752 1.00 92.94 94 LYS A CA 1
ATOM 757 C C . LYS A 1 94 ? -17.346 13.161 4.034 1.00 92.94 94 LYS A C 1
ATOM 759 O O . LYS A 1 94 ? -17.154 13.729 5.113 1.00 92.94 94 LYS A O 1
ATOM 764 N N . PRO A 1 95 ? -17.493 11.828 3.933 1.00 94.62 95 PRO A N 1
ATOM 765 C CA . PRO A 1 95 ? -17.275 10.929 5.066 1.00 94.62 95 PRO A CA 1
ATOM 766 C C . PRO A 1 95 ? -15.816 10.975 5.544 1.00 94.62 95 PRO A C 1
ATOM 768 O O . PRO A 1 95 ? -14.929 11.376 4.789 1.00 94.62 95 PRO A O 1
ATOM 771 N N . GLY A 1 96 ? -15.565 10.552 6.785 1.00 92.94 96 GLY A N 1
ATOM 772 C CA . GLY A 1 96 ? -14.205 10.341 7.276 1.00 92.94 96 GLY A CA 1
ATOM 773 C C . GLY A 1 96 ? -13.593 9.069 6.685 1.00 92.94 96 GLY A C 1
ATOM 774 O O . GLY A 1 96 ? -14.271 8.052 6.556 1.00 92.94 96 GLY A O 1
ATOM 775 N N . ALA A 1 97 ? -12.307 9.099 6.341 1.00 92.31 97 ALA A N 1
ATOM 776 C CA . ALA A 1 97 ? -11.551 7.933 5.896 1.00 92.31 97 ALA A CA 1
ATOM 777 C C . ALA A 1 97 ? -11.549 6.830 6.965 1.00 92.31 97 ALA A C 1
ATOM 779 O O . ALA A 1 97 ? -11.679 5.659 6.619 1.00 92.31 97 ALA A O 1
ATOM 780 N N . GLY A 1 98 ? -11.499 7.197 8.254 1.00 93.50 98 GLY A N 1
ATOM 781 C CA . GLY A 1 98 ? -11.614 6.244 9.359 1.00 93.50 98 GLY A CA 1
ATOM 782 C C . GLY A 1 98 ? -12.931 5.467 9.318 1.00 93.50 98 GLY A C 1
ATOM 783 O O . GLY A 1 98 ? -12.922 4.237 9.346 1.00 93.50 98 GLY A O 1
ATOM 784 N N . ASP A 1 99 ? -14.053 6.172 9.146 1.00 96.44 99 ASP A N 1
ATOM 785 C CA . ASP A 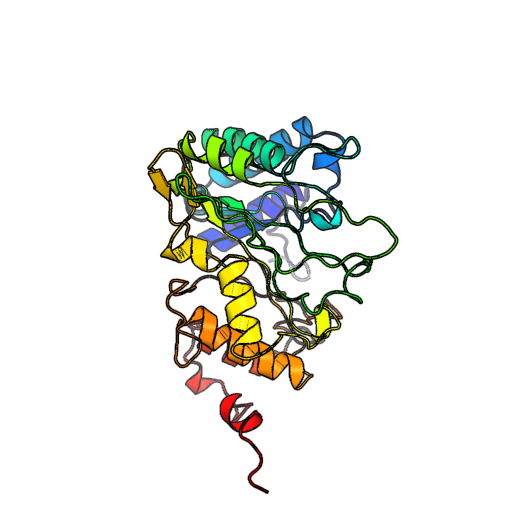1 99 ? -15.381 5.556 9.033 1.00 96.44 99 ASP A CA 1
ATOM 786 C C . ASP A 1 99 ? -15.487 4.650 7.801 1.00 96.44 99 ASP A C 1
ATOM 788 O O . ASP A 1 99 ? -16.107 3.588 7.860 1.00 96.44 99 ASP A O 1
ATOM 792 N N . LEU A 1 100 ? -14.905 5.070 6.672 1.00 96.56 100 LEU A N 1
ATOM 793 C CA . LEU A 1 100 ? -14.895 4.294 5.431 1.00 96.56 100 LEU A CA 1
ATOM 794 C C . LEU A 1 100 ? -14.088 3.000 5.577 1.00 96.56 100 LEU A C 1
ATOM 796 O O . LEU A 1 100 ? -14.574 1.939 5.177 1.00 96.56 100 LEU A O 1
ATOM 800 N N . TYR A 1 101 ? -12.894 3.074 6.178 1.00 97.50 101 TYR A N 1
ATOM 801 C CA . TYR A 1 101 ? -12.089 1.898 6.496 1.00 97.50 101 TYR A CA 1
ATOM 802 C C . TYR A 1 101 ? -12.866 0.945 7.402 1.00 97.50 101 TYR A C 1
ATOM 804 O O . TYR A 1 101 ? -13.055 -0.212 7.036 1.00 97.50 101 TYR A O 1
ATOM 812 N N . LEU A 1 102 ? -13.379 1.418 8.541 1.00 98.31 102 LEU A N 1
ATOM 813 C CA . LEU A 1 102 ? -14.067 0.561 9.512 1.00 98.31 102 LEU A CA 1
ATOM 814 C C . LEU A 1 102 ? -15.321 -0.097 8.923 1.00 98.31 102 LEU A C 1
ATOM 816 O O . LEU A 1 102 ? -15.500 -1.301 9.093 1.00 98.31 102 LEU A O 1
ATOM 820 N N . GLN A 1 103 ? -16.137 0.642 8.162 1.00 98.31 103 GLN A N 1
ATOM 821 C CA . GLN A 1 103 ? -17.318 0.084 7.490 1.00 98.31 103 GLN A CA 1
ATOM 822 C C . GLN A 1 103 ? -16.959 -1.036 6.508 1.00 98.31 103 GLN A C 1
ATOM 824 O O . GLN A 1 103 ? -17.615 -2.082 6.489 1.00 98.31 103 GLN A O 1
ATOM 829 N N . ALA A 1 104 ? -15.930 -0.833 5.683 1.00 98.44 104 ALA A N 1
ATOM 830 C CA . ALA A 1 104 ? -15.489 -1.845 4.734 1.00 98.44 104 ALA A CA 1
ATOM 831 C C . ALA A 1 104 ? -14.839 -3.042 5.448 1.00 98.44 104 ALA A C 1
ATOM 833 O O . ALA A 1 104 ? -15.177 -4.183 5.142 1.00 98.44 104 ALA A O 1
ATOM 834 N N . MET A 1 105 ? -13.970 -2.809 6.434 1.00 98.69 105 MET A N 1
ATOM 835 C CA . MET A 1 105 ? -13.306 -3.864 7.210 1.00 98.69 105 MET A CA 1
ATOM 836 C C . MET A 1 105 ? -14.312 -4.739 7.968 1.00 98.69 105 MET A C 1
ATOM 838 O O . MET A 1 105 ? -14.215 -5.961 7.886 1.00 98.69 105 MET A O 1
ATOM 842 N N . ASP A 1 106 ? -15.313 -4.152 8.635 1.00 98.75 106 ASP A N 1
ATOM 843 C CA . ASP A 1 106 ? -16.381 -4.896 9.322 1.00 98.75 106 ASP A CA 1
ATOM 844 C C . ASP A 1 106 ? -17.134 -5.829 8.355 1.00 98.75 106 ASP A C 1
ATOM 846 O O . ASP A 1 106 ? -17.373 -7.011 8.644 1.00 98.75 106 ASP A O 1
ATOM 850 N N . ALA A 1 107 ? -17.485 -5.308 7.176 1.00 98.69 107 ALA A N 1
ATOM 851 C CA . ALA A 1 107 ? -18.206 -6.061 6.160 1.00 98.69 107 ALA A CA 1
ATOM 852 C C . ALA A 1 107 ? -17.344 -7.178 5.548 1.00 98.69 107 ALA A C 1
ATOM 854 O O . ALA A 1 107 ? -17.814 -8.304 5.373 1.00 98.69 107 ALA A O 1
ATOM 855 N N . LEU A 1 108 ? -16.076 -6.888 5.251 1.00 98.75 108 LEU A N 1
ATOM 856 C CA . LEU A 1 108 ? -15.146 -7.829 4.631 1.00 98.75 108 LEU A CA 1
ATOM 857 C C . LEU A 1 108 ? -14.679 -8.924 5.593 1.00 98.75 108 LEU A C 1
ATOM 859 O O . LEU A 1 108 ? -14.596 -10.085 5.193 1.00 98.75 108 LEU A O 1
ATOM 863 N N . TYR A 1 109 ? -14.434 -8.594 6.863 1.00 98.62 109 TYR A N 1
ATOM 864 C CA . TYR A 1 109 ? -14.027 -9.566 7.879 1.00 98.62 109 TYR A CA 1
ATOM 865 C C . TYR A 1 109 ? -15.085 -10.655 8.093 1.00 98.62 109 TYR A C 1
ATOM 867 O O . TYR A 1 109 ? -14.749 -11.819 8.296 1.00 98.62 109 TYR A O 1
ATOM 875 N N . SER A 1 110 ? -16.368 -10.301 7.970 1.00 98.19 110 SER A N 1
ATOM 876 C CA . SER A 1 110 ? -17.480 -11.258 8.050 1.00 98.19 110 SER A CA 1
ATOM 877 C C . SER A 1 110 ? -17.487 -12.276 6.899 1.00 98.19 110 SER A C 1
ATOM 879 O O . SER A 1 110 ? -18.024 -13.371 7.053 1.00 98.19 110 SER A O 1
ATOM 881 N N . VAL A 1 111 ? -16.897 -11.928 5.750 1.00 98.38 111 VAL A N 1
ATOM 882 C CA . VAL A 1 111 ? -16.776 -12.804 4.573 1.00 98.38 111 VAL A CA 1
ATOM 883 C C . VAL A 1 111 ? -15.491 -13.626 4.634 1.00 98.38 111 VAL A C 1
ATOM 885 O O . VAL A 1 111 ? -15.509 -14.830 4.384 1.00 98.38 111 VAL A O 1
ATOM 888 N N . ASN A 1 112 ? -14.370 -12.982 4.963 1.00 98.50 112 ASN A N 1
ATOM 889 C CA . ASN A 1 112 ? -13.061 -13.616 5.051 1.00 98.50 112 ASN A CA 1
ATOM 890 C C . ASN A 1 112 ? -12.281 -13.086 6.273 1.00 98.50 112 ASN A C 1
ATOM 892 O O . ASN A 1 112 ? -11.564 -12.087 6.165 1.00 98.50 112 ASN A O 1
ATOM 896 N N . PRO A 1 113 ? -12.353 -13.788 7.423 1.00 98.31 113 PRO A N 1
ATOM 897 C CA . PRO A 1 113 ? -11.630 -13.413 8.643 1.00 98.31 113 PRO A CA 1
ATOM 898 C C . PRO A 1 113 ? -10.096 -13.487 8.535 1.00 98.31 113 PRO A C 1
ATOM 900 O O . PRO A 1 113 ? -9.384 -13.080 9.457 1.00 98.31 113 PRO A O 1
ATOM 903 N N . GLY A 1 114 ? -9.579 -14.069 7.447 1.00 98.19 114 GLY A N 1
ATOM 904 C CA . GLY A 1 114 ? -8.151 -14.201 7.171 1.00 98.19 114 GLY A CA 1
ATOM 905 C C . GLY A 1 114 ? -7.536 -13.019 6.421 1.00 98.19 114 GLY A C 1
ATOM 906 O O . GLY A 1 114 ? -6.312 -12.980 6.314 1.00 98.19 114 GLY A O 1
ATOM 907 N N . LEU A 1 115 ? -8.344 -12.074 5.920 1.00 98.44 115 LEU A N 1
ATOM 908 C CA . LEU A 1 115 ? -7.848 -10.910 5.180 1.00 98.44 115 LEU A CA 1
ATOM 909 C C . LEU A 1 115 ? -6.875 -10.078 6.012 1.00 98.44 115 LEU A C 1
ATOM 911 O O . LEU A 1 115 ? -7.081 -9.889 7.210 1.00 98.44 115 LEU A O 1
ATOM 915 N N . LEU A 1 116 ? -5.854 -9.542 5.343 1.00 98.50 116 LEU A N 1
ATOM 916 C CA . LEU A 1 116 ? -5.030 -8.454 5.862 1.00 98.50 116 LEU A CA 1
ATOM 917 C C . LEU A 1 116 ? -5.507 -7.135 5.250 1.00 98.50 116 LEU A C 1
ATOM 919 O O . LEU A 1 116 ? -5.759 -7.068 4.044 1.00 98.50 116 LEU A O 1
ATOM 923 N N . PHE A 1 117 ? -5.618 -6.112 6.092 1.00 98.56 117 PHE A N 1
ATOM 924 C CA . PHE A 1 117 ? -6.135 -4.793 5.747 1.00 98.56 117 PHE A CA 1
ATOM 925 C C . PHE A 1 117 ? -4.996 -3.781 5.735 1.00 98.56 117 PHE A C 1
ATOM 927 O O . PHE A 1 117 ? -4.404 -3.504 6.777 1.00 98.56 117 PHE A O 1
ATOM 934 N N . PHE A 1 118 ? -4.693 -3.250 4.559 1.00 97.75 118 PHE A N 1
ATOM 935 C CA . PHE A 1 118 ? -3.731 -2.179 4.361 1.00 97.75 118 PHE A CA 1
ATOM 936 C C . PHE A 1 118 ? -4.433 -0.843 4.588 1.00 97.75 118 PHE A C 1
ATOM 938 O O . PHE A 1 118 ? -5.507 -0.595 4.038 1.00 97.75 118 PHE A O 1
ATOM 945 N N . ILE A 1 119 ? -3.836 -0.025 5.450 1.00 95.19 119 ILE A N 1
ATOM 946 C CA . ILE A 1 119 ? -4.322 1.303 5.807 1.00 95.19 119 ILE A CA 1
ATOM 947 C C . ILE A 1 119 ? -3.296 2.320 5.314 1.00 95.19 119 ILE A C 1
ATOM 949 O O . ILE A 1 119 ? -2.228 2.471 5.918 1.00 95.19 119 ILE A O 1
ATOM 953 N N . GLU A 1 120 ? -3.622 2.992 4.215 1.00 89.00 120 GLU A N 1
ATOM 954 C CA . GLU A 1 120 ? -2.906 4.176 3.746 1.00 89.00 120 GLU A CA 1
ATOM 955 C C . GLU A 1 120 ? -3.406 5.443 4.463 1.00 89.00 120 GLU A C 1
ATOM 957 O O . GLU A 1 120 ? -4.538 5.503 4.961 1.00 89.00 120 GLU A O 1
ATOM 962 N N . ASP A 1 121 ? -2.568 6.477 4.477 1.00 73.38 121 ASP A N 1
ATOM 963 C CA . ASP A 1 121 ? -2.906 7.830 4.926 1.00 73.38 121 ASP A CA 1
ATOM 964 C C . ASP A 1 121 ? -2.722 8.826 3.764 1.00 73.38 121 ASP A C 1
ATOM 966 O O . ASP A 1 121 ? -2.451 8.473 2.615 1.00 73.38 121 ASP A O 1
ATOM 970 N N . ARG A 1 122 ? -2.934 10.098 4.073 1.00 67.38 122 ARG A N 1
ATOM 971 C CA . ARG A 1 122 ? -2.868 11.245 3.191 1.00 67.38 122 ARG A CA 1
ATOM 972 C C . ARG A 1 122 ? -1.440 11.611 2.771 1.00 67.38 122 ARG A C 1
ATOM 974 O O . ARG A 1 122 ? -0.599 11.932 3.607 1.00 67.38 122 ARG A O 1
ATOM 981 N N . GLN A 1 123 ? -1.211 11.786 1.465 1.00 53.34 123 GLN A N 1
ATOM 982 C CA . GLN A 1 123 ? -0.117 12.634 0.977 1.00 53.34 123 GLN A CA 1
ATOM 983 C C . GLN A 1 123 ? -0.430 14.123 1.193 1.00 53.34 123 GLN A C 1
ATOM 985 O O . GLN A 1 123 ? -1.497 14.652 0.865 1.00 53.34 123 GLN A O 1
ATOM 990 N N . VAL A 1 124 ? 0.535 14.867 1.725 1.00 46.00 124 VAL A N 1
ATOM 991 C CA . VAL A 1 124 ? 0.439 16.329 1.766 1.00 46.00 124 VAL A CA 1
ATOM 992 C C . VAL A 1 124 ? 0.686 16.868 0.347 1.00 46.00 124 VAL A C 1
ATOM 994 O O . VAL A 1 124 ? 1.826 17.062 -0.064 1.00 46.00 124 VAL A O 1
ATOM 997 N N . SER A 1 125 ? -0.386 17.075 -0.428 1.00 39.19 125 SER A N 1
ATOM 998 C CA . SER A 1 125 ? -0.303 17.534 -1.827 1.00 39.19 125 SER A CA 1
ATOM 999 C C . SER A 1 125 ? 0.185 18.993 -2.000 1.00 39.19 125 SER A C 1
ATOM 1001 O O . SER A 1 125 ? 0.028 19.848 -1.124 1.00 39.19 125 SER A O 1
ATOM 1003 N N . ASP A 1 126 ? 0.717 19.276 -3.193 1.00 41.78 126 ASP A N 1
ATOM 1004 C CA . ASP A 1 126 ? 1.628 20.358 -3.607 1.00 41.78 126 ASP A CA 1
ATOM 1005 C C . ASP A 1 126 ? 1.292 21.842 -3.332 1.00 41.78 126 ASP A C 1
ATOM 1007 O O . ASP A 1 126 ? 2.188 22.686 -3.441 1.00 41.78 126 ASP A O 1
ATOM 1011 N N . SER A 1 127 ? 0.066 22.237 -2.981 1.00 35.78 127 SER A N 1
ATOM 1012 C CA . SER A 1 127 ? -0.278 23.674 -2.913 1.00 35.78 127 SER A CA 1
ATOM 1013 C C . SER A 1 127 ? 0.161 24.386 -1.623 1.00 35.78 127 SER A C 1
ATOM 1015 O O . SER A 1 127 ? 0.190 25.617 -1.591 1.00 35.78 127 SER A O 1
ATOM 1017 N N . LEU A 1 128 ? 0.542 23.644 -0.577 1.00 36.81 128 LEU A N 1
ATOM 1018 C CA . LEU A 1 128 ? 1.110 24.186 0.673 1.00 36.81 128 LEU A CA 1
ATOM 1019 C C . LEU A 1 128 ? 2.637 23.975 0.775 1.00 36.81 128 LEU A C 1
ATOM 1021 O O . LEU A 1 128 ? 3.322 24.562 1.611 1.00 36.81 128 LEU A O 1
ATOM 1025 N N . ALA A 1 129 ? 3.196 23.168 -0.124 1.00 41.72 129 ALA A N 1
ATOM 1026 C CA . ALA A 1 129 ? 4.520 22.579 0.016 1.00 41.72 129 ALA A CA 1
ATOM 1027 C C . ALA A 1 129 ? 5.663 23.422 -0.589 1.00 41.72 129 ALA A C 1
ATOM 1029 O O . ALA A 1 129 ? 6.775 22.943 -0.792 1.00 41.72 129 ALA A O 1
ATOM 1030 N N . LYS A 1 130 ? 5.392 24.703 -0.873 1.00 38.12 130 LYS A N 1
ATOM 1031 C CA . LYS A 1 130 ? 6.431 25.716 -1.129 1.00 38.12 130 LYS A CA 1
ATOM 1032 C C . LYS A 1 130 ? 6.870 26.449 0.144 1.00 38.12 130 LYS A C 1
ATOM 1034 O O . LYS A 1 130 ? 7.846 27.189 0.086 1.00 38.12 130 LYS A O 1
ATOM 1039 N N . CYS A 1 131 ? 6.166 26.255 1.265 1.00 31.00 131 CYS A N 1
ATOM 1040 C CA . CYS A 1 131 ? 6.469 26.916 2.538 1.00 31.00 131 CYS A CA 1
ATOM 1041 C C . CYS A 1 131 ? 6.899 25.953 3.659 1.00 31.00 131 CYS A C 1
ATOM 1043 O O . CYS A 1 131 ? 7.530 26.421 4.603 1.00 31.00 131 CYS A O 1
ATOM 1045 N N . LEU A 1 132 ? 6.641 24.639 3.543 1.00 36.28 132 LEU A N 1
ATOM 1046 C CA . LEU A 1 132 ? 7.311 23.616 4.359 1.00 36.28 132 LEU A CA 1
ATOM 1047 C C . LEU A 1 132 ? 8.242 22.770 3.535 1.00 36.28 132 LEU A C 1
ATOM 1049 O O . LEU A 1 132 ? 7.837 22.134 2.567 1.00 36.28 132 LEU A O 1
ATOM 1053 N N . ASP A 1 133 ? 9.439 22.642 4.058 1.00 49.75 133 ASP A N 1
ATOM 1054 C CA . ASP A 1 133 ? 10.510 21.794 3.578 1.00 49.75 133 ASP A CA 1
ATOM 1055 C C . ASP A 1 133 ? 10.266 20.284 3.839 1.00 49.75 133 ASP A C 1
ATOM 1057 O O . ASP A 1 133 ? 11.209 19.555 4.106 1.00 49.75 133 ASP A O 1
ATOM 1061 N N . ALA A 1 134 ? 9.023 19.774 3.798 1.00 45.78 134 ALA A N 1
ATOM 1062 C CA . ALA A 1 134 ? 8.731 18.341 3.973 1.00 45.78 134 ALA A CA 1
ATOM 1063 C C . ALA A 1 134 ? 7.627 17.834 3.032 1.00 45.78 134 ALA A C 1
ATOM 1065 O O . ALA A 1 134 ? 6.471 18.231 3.149 1.00 45.78 134 ALA A O 1
ATOM 1066 N N . LYS A 1 135 ? 7.990 16.940 2.099 1.00 51.34 135 LYS A N 1
ATOM 1067 C CA . LYS A 1 135 ? 7.080 16.348 1.089 1.00 51.34 135 LYS A CA 1
ATOM 1068 C C . LYS A 1 135 ? 7.258 14.829 0.896 1.00 51.34 135 LYS A C 1
ATOM 1070 O O . LYS A 1 135 ? 6.838 14.299 -0.125 1.00 51.34 135 LYS A O 1
ATOM 1075 N N . LEU A 1 136 ? 7.941 14.119 1.792 1.00 46.22 136 LEU A N 1
ATOM 1076 C CA . LEU A 1 136 ? 8.454 12.778 1.449 1.00 46.22 136 LEU A CA 1
ATOM 1077 C C . LEU A 1 136 ? 7.683 11.607 2.035 1.00 46.22 136 LEU A C 1
ATOM 1079 O O . LEU A 1 136 ? 7.864 10.482 1.577 1.00 46.22 136 LEU A O 1
ATOM 1083 N N . VAL A 1 137 ? 6.841 11.859 3.033 1.00 42.62 137 VAL A N 1
ATOM 1084 C CA . VAL A 1 137 ? 6.178 10.802 3.795 1.00 42.62 137 VAL A CA 1
ATOM 1085 C C . VAL A 1 137 ? 4.679 11.051 3.781 1.00 42.62 137 VAL A C 1
ATOM 1087 O O . VAL A 1 137 ? 4.228 12.151 4.091 1.00 42.62 137 VAL A O 1
ATOM 1090 N N . SER A 1 138 ? 3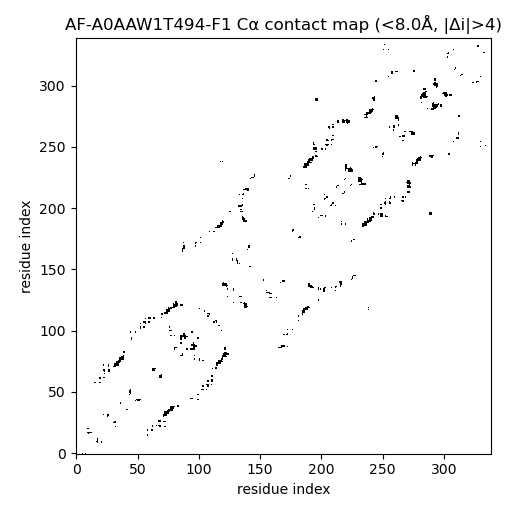.920 10.031 3.382 1.00 49.25 138 SER A N 1
ATOM 1091 C CA . SER A 1 138 ? 2.456 10.066 3.250 1.00 49.25 138 SER A CA 1
ATOM 1092 C C . SER A 1 138 ? 1.714 9.524 4.471 1.00 49.25 138 SER A C 1
ATOM 1094 O O . SER A 1 138 ? 0.581 9.082 4.363 1.00 49.25 138 SER A O 1
ATOM 1096 N N . MET A 1 139 ? 2.355 9.546 5.636 1.00 42.41 139 MET A N 1
ATOM 1097 C CA . MET A 1 139 ? 1.753 9.188 6.915 1.00 42.41 139 MET A CA 1
ATOM 1098 C C . MET A 1 139 ? 2.246 10.185 7.953 1.00 42.41 139 MET A C 1
ATOM 1100 O O . MET A 1 139 ? 3.453 10.401 8.048 1.00 42.41 139 MET A O 1
ATOM 1104 N N . ALA A 1 140 ? 1.335 10.808 8.695 1.00 42.53 140 ALA A N 1
ATOM 1105 C CA . ALA A 1 140 ? 1.678 11.624 9.856 1.00 42.53 140 ALA A CA 1
ATOM 1106 C C . ALA A 1 140 ? 0.625 11.412 10.943 1.00 42.53 140 ALA A C 1
ATOM 1108 O O . ALA A 1 140 ? -0.416 12.069 10.970 1.00 42.53 140 ALA A O 1
ATOM 1109 N N . PHE A 1 141 ? 0.911 10.490 11.856 1.00 43.38 141 PHE A N 1
ATOM 1110 C CA . PHE A 1 141 ? 0.056 10.222 13.003 1.00 43.38 141 PHE A CA 1
ATOM 1111 C C . PHE A 1 141 ? 0.541 11.060 14.193 1.00 43.38 141 PHE A C 1
ATOM 1113 O O . PHE A 1 141 ? 1.676 10.881 14.642 1.00 43.38 141 PHE A O 1
ATOM 1120 N N . PRO A 1 142 ? -0.265 12.000 14.718 1.00 40.66 142 PRO A N 1
ATOM 1121 C CA . PRO A 1 142 ? 0.127 12.746 15.901 1.00 40.66 142 PRO A CA 1
ATOM 1122 C C . PRO A 1 142 ? 0.276 11.789 17.089 1.00 40.66 142 PRO A C 1
ATOM 1124 O O . PRO A 1 142 ? -0.646 11.061 17.459 1.00 40.66 142 PRO A O 1
ATOM 1127 N N . TYR A 1 143 ? 1.457 11.802 17.702 1.00 35.12 143 TYR A N 1
ATOM 1128 C CA . TYR A 1 143 ? 1.728 11.060 18.924 1.00 35.12 143 TYR A CA 1
ATOM 1129 C C . TYR A 1 143 ? 0.950 11.684 20.092 1.00 35.12 143 TYR A C 1
ATOM 1131 O O . TYR A 1 143 ? 1.198 12.822 20.487 1.00 35.12 143 TYR A O 1
ATOM 1139 N N . SER A 1 144 ? 0.017 10.927 20.666 1.00 32.28 144 SER A N 1
ATOM 1140 C CA . SER A 1 144 ? -0.712 11.281 21.885 1.00 32.28 144 SER A CA 1
ATOM 1141 C C . SER A 1 144 ? -0.412 10.225 22.953 1.00 32.28 144 SER A C 1
ATOM 1143 O O . SER A 1 144 ? -1.109 9.216 23.057 1.00 32.28 144 SER A O 1
ATOM 1145 N N . ALA A 1 145 ? 0.621 10.449 23.768 1.00 32.00 145 ALA A N 1
ATOM 1146 C CA . ALA A 1 145 ? 0.784 9.715 25.020 1.00 32.00 145 ALA A CA 1
ATOM 1147 C C . ALA A 1 145 ? -0.090 10.357 26.109 1.00 32.00 145 ALA A C 1
ATOM 1149 O O . ALA A 1 145 ? 0.048 11.538 26.432 1.00 32.00 145 ALA A O 1
ATOM 1150 N N . VAL A 1 146 ? -0.994 9.569 26.686 1.00 31.02 146 VAL A N 1
ATOM 1151 C CA . VAL A 1 146 ? -1.838 9.965 27.817 1.00 31.02 146 VAL A CA 1
ATOM 1152 C C . VAL A 1 146 ? -0.975 10.019 29.087 1.00 31.02 146 VAL A C 1
ATOM 1154 O O . VAL A 1 146 ? -0.353 9.027 29.447 1.00 31.02 146 VAL A O 1
ATOM 1157 N N . GLY A 1 147 ? -0.936 11.168 29.776 1.00 27.17 147 GLY A N 1
ATOM 1158 C CA . GLY A 1 147 ? -0.445 11.266 31.165 1.00 27.17 147 GLY A CA 1
ATOM 1159 C C . GLY A 1 147 ? 0.620 12.326 31.471 1.00 27.17 147 GLY A C 1
ATOM 1160 O O . GLY A 1 147 ? 0.826 12.653 32.638 1.00 27.17 147 GLY A O 1
ATOM 1161 N N . SER A 1 148 ? 1.245 12.939 30.467 1.00 24.38 148 SER A N 1
ATOM 1162 C CA . SER A 1 148 ? 2.122 14.101 30.656 1.00 24.38 148 SER A CA 1
ATOM 1163 C C . SER A 1 148 ? 1.932 15.077 29.507 1.00 24.38 148 SER A C 1
ATOM 1165 O O . SER A 1 148 ? 2.117 14.724 28.347 1.00 24.38 148 SE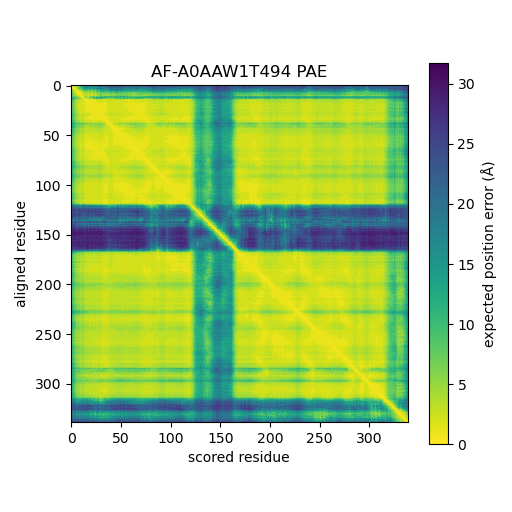R A O 1
ATOM 1167 N N . SER A 1 149 ? 1.551 16.307 29.836 1.00 27.66 149 SER A N 1
ATOM 1168 C CA . SER A 1 149 ? 1.460 17.417 28.897 1.00 27.66 149 SER A CA 1
ATOM 1169 C C . SER A 1 149 ? 2.768 17.601 28.119 1.00 27.66 149 SER A C 1
ATOM 1171 O O . SER A 1 149 ? 3.752 18.100 28.661 1.00 27.66 149 SER A O 1
ATOM 1173 N N . ILE A 1 150 ? 2.730 17.254 26.839 1.00 26.19 150 ILE A N 1
ATOM 1174 C CA . ILE A 1 150 ? 3.481 17.897 25.759 1.00 26.19 150 ILE A CA 1
ATOM 1175 C C . ILE A 1 150 ? 2.370 18.311 24.783 1.00 26.19 150 ILE A C 1
ATOM 1177 O O . ILE A 1 150 ? 1.888 17.511 23.998 1.00 26.19 150 ILE A O 1
ATOM 1181 N N . ALA A 1 151 ? 1.690 19.443 24.971 1.00 28.27 151 ALA A N 1
ATOM 1182 C CA . ALA A 1 151 ? 2.146 20.735 24.461 1.00 28.27 151 ALA A CA 1
ATOM 1183 C C . ALA A 1 151 ? 3.325 20.597 23.481 1.00 28.27 151 ALA A C 1
ATOM 1185 O O . ALA A 1 151 ? 4.471 20.545 23.908 1.00 28.27 151 ALA A O 1
ATOM 1186 N N . ALA A 1 152 ? 2.995 20.567 22.188 1.00 27.70 152 ALA A N 1
ATOM 1187 C CA . ALA A 1 152 ? 3.903 20.653 21.046 1.00 27.70 152 ALA A CA 1
ATOM 1188 C C . ALA A 1 152 ? 4.792 19.424 20.774 1.00 27.70 152 ALA A C 1
ATOM 1190 O O . ALA A 1 152 ? 5.977 19.400 21.090 1.00 27.70 152 ALA A O 1
ATOM 1191 N N . VAL A 1 153 ? 4.254 18.483 19.995 1.00 30.39 153 VAL A N 1
ATOM 1192 C CA . VAL A 1 153 ? 4.960 18.115 18.758 1.00 30.39 153 VAL A CA 1
ATOM 1193 C C . VAL A 1 153 ? 4.378 18.995 17.645 1.00 30.39 153 VAL A C 1
ATOM 1195 O O . VAL A 1 153 ? 3.608 18.559 16.798 1.00 30.39 153 VAL A O 1
ATOM 1198 N N . ASP A 1 154 ? 4.686 20.291 17.721 1.00 33.03 154 ASP A N 1
ATOM 1199 C CA . ASP A 1 154 ? 4.733 21.155 16.544 1.00 33.03 154 ASP A CA 1
ATOM 1200 C C . ASP A 1 154 ? 5.997 20.736 15.789 1.00 33.03 154 ASP A C 1
ATOM 1202 O O . ASP A 1 154 ? 7.074 20.983 16.310 1.00 33.03 154 ASP A O 1
ATOM 120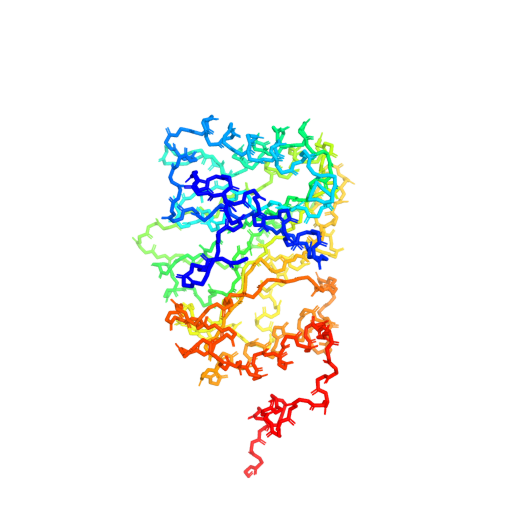6 N N . TYR A 1 155 ? 5.887 20.063 14.637 1.00 30.28 155 TYR A N 1
ATOM 1207 C CA . TYR A 1 155 ? 6.774 20.232 13.468 1.00 30.28 155 TYR A CA 1
ATOM 1208 C C . TYR A 1 155 ? 6.317 19.345 12.293 1.00 30.28 155 TYR A C 1
ATOM 1210 O O . TYR A 1 155 ? 6.655 18.171 12.214 1.00 30.28 155 TYR A O 1
ATOM 1218 N N . LEU A 1 156 ? 5.533 19.948 11.386 1.00 30.30 156 LEU A N 1
ATOM 1219 C CA . LEU A 1 156 ? 5.703 20.014 9.914 1.00 30.30 156 LEU A CA 1
ATOM 1220 C C . LEU A 1 156 ? 4.398 20.482 9.234 1.00 30.30 156 LEU A C 1
ATOM 1222 O O . LEU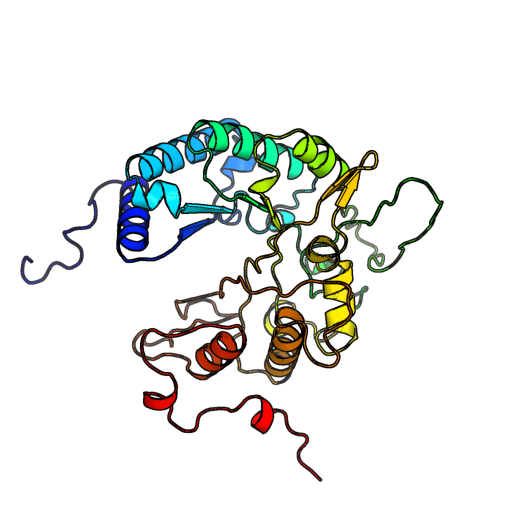 A 1 156 ? 3.889 19.875 8.297 1.00 30.30 156 LEU A O 1
ATOM 1226 N N . VAL A 1 157 ? 3.856 21.614 9.700 1.00 30.31 157 VAL A N 1
ATOM 1227 C CA . VAL A 1 157 ? 2.753 22.329 9.037 1.00 30.31 157 VAL A CA 1
ATOM 1228 C C . VAL A 1 157 ? 3.028 23.838 9.080 1.00 30.31 157 VAL A C 1
ATOM 1230 O O . VAL A 1 157 ? 2.733 24.523 10.048 1.00 30.31 157 VAL A O 1
ATOM 1233 N N . ALA A 1 158 ? 3.601 24.392 8.022 1.00 28.59 158 ALA A N 1
ATOM 1234 C CA . ALA A 1 158 ? 3.583 25.808 7.689 1.00 28.59 158 ALA A CA 1
ATOM 1235 C C . ALA A 1 158 ? 2.352 26.118 6.852 1.00 28.59 158 ALA A C 1
ATOM 1237 O O . ALA A 1 158 ? 2.142 25.673 5.730 1.00 28.59 158 ALA A O 1
ATOM 1238 N N . TRP A 1 159 ? 1.540 26.956 7.460 1.00 26.11 159 TRP A N 1
ATOM 1239 C CA . TRP A 1 159 ? 1.112 28.228 6.909 1.00 26.11 159 TRP A CA 1
ATOM 1240 C C . TRP A 1 159 ? 1.389 28.496 5.411 1.00 26.11 159 TRP A C 1
ATOM 1242 O O . TRP A 1 159 ? 2.510 28.793 4.997 1.00 26.11 159 TRP A O 1
ATOM 1252 N N . SER A 1 160 ? 0.309 28.528 4.625 1.00 31.55 160 SER A N 1
ATOM 1253 C CA . SER A 1 160 ? 0.184 29.352 3.417 1.00 31.55 160 SER A CA 1
ATOM 1254 C C . SER A 1 160 ? -1.127 30.158 3.488 1.00 31.55 160 SER A C 1
ATOM 1256 O O . SER A 1 160 ? -2.056 29.758 4.196 1.00 31.55 160 SER A O 1
ATOM 1258 N N . PRO A 1 161 ? -1.221 31.299 2.775 1.00 31.64 161 PRO A N 1
ATOM 1259 C CA . PRO A 1 161 ? -2.382 32.194 2.784 1.00 31.64 161 PRO A CA 1
ATOM 1260 C C . PRO A 1 161 ? -3.614 31.660 2.021 1.00 31.64 161 PRO A C 1
ATOM 1262 O O . PRO A 1 161 ? -4.614 32.368 1.919 1.00 31.64 161 PRO A O 1
ATOM 1265 N N . PHE A 1 162 ? -3.582 30.415 1.532 1.00 33.19 162 PHE A N 1
ATOM 1266 C CA . PHE A 1 162 ? -4.775 29.640 1.183 1.00 33.19 162 PHE A CA 1
ATOM 1267 C C . PHE A 1 162 ? -4.861 28.461 2.157 1.00 33.19 162 PHE A C 1
ATOM 1269 O O . PHE A 1 162 ? -3.967 27.619 2.191 1.00 33.19 162 PHE A O 1
ATOM 1276 N N . SER A 1 163 ? -5.904 28.409 2.983 1.00 31.39 163 SER A N 1
ATOM 1277 C CA . SER A 1 163 ? -6.079 27.390 4.020 1.00 31.39 163 SER A CA 1
ATOM 1278 C C . SER A 1 163 ? -6.064 25.962 3.452 1.00 31.39 163 SER A C 1
ATOM 1280 O O . SER A 1 163 ? -7.085 25.491 2.954 1.00 31.39 163 SER A O 1
ATOM 1282 N N . VAL A 1 164 ? -4.952 25.236 3.591 1.00 38.19 164 VAL A N 1
ATOM 1283 C CA . VAL A 1 164 ? -4.985 23.766 3.679 1.00 38.19 164 VAL A CA 1
ATOM 1284 C C . VAL A 1 164 ? -4.897 23.427 5.162 1.00 38.19 164 VAL A C 1
ATOM 1286 O O . VAL A 1 164 ? -3.837 23.154 5.714 1.00 38.19 164 VAL A O 1
ATOM 1289 N N . SER A 1 165 ? -6.036 23.562 5.832 1.00 37.19 165 SER A N 1
ATOM 1290 C CA . SER A 1 165 ? -6.263 23.047 7.175 1.00 37.19 165 SER A CA 1
ATOM 1291 C C . SER A 1 165 ? -6.462 21.527 7.121 1.00 37.19 165 SER A C 1
ATOM 1293 O O . SER A 1 165 ? -7.051 20.998 6.178 1.00 37.19 165 SER A O 1
ATOM 1295 N N . GLY A 1 166 ? -5.991 20.829 8.156 1.00 52.81 166 GLY A N 1
ATOM 1296 C CA . GLY A 1 166 ? -6.499 19.513 8.541 1.00 52.81 166 GLY A CA 1
ATOM 1297 C C . GLY A 1 166 ? -5.722 18.305 8.021 1.00 52.81 166 GLY A C 1
ATOM 1298 O O . GLY A 1 166 ? -6.261 17.535 7.228 1.00 52.81 166 GLY A O 1
ATOM 1299 N N . LEU A 1 167 ? -4.516 18.064 8.549 1.00 54.94 167 LEU A N 1
ATOM 1300 C CA . LEU A 1 167 ? -4.287 16.715 9.078 1.00 54.94 167 LEU A CA 1
ATOM 1301 C C . LEU A 1 167 ? -5.345 16.544 10.173 1.00 54.94 167 LEU A C 1
ATOM 1303 O O . LEU A 1 167 ? -5.372 17.309 11.136 1.00 54.94 167 LEU A O 1
ATOM 1307 N N . SER A 1 168 ? -6.322 15.683 9.934 1.00 69.69 168 SER A N 1
ATOM 1308 C CA . SER A 1 168 ? -7.335 15.341 10.932 1.00 69.69 168 SER A CA 1
ATOM 1309 C C . SER A 1 168 ? -6.787 14.259 11.846 1.00 69.69 168 SER A C 1
ATOM 1311 O O . SER A 1 168 ? -5.989 13.439 11.400 1.00 69.69 168 SER A O 1
ATOM 1313 N N . ASP A 1 169 ? -7.248 14.234 13.087 1.00 75.62 169 ASP A N 1
ATOM 1314 C CA . ASP A 1 169 ? -6.781 13.290 14.090 1.00 75.62 169 ASP A CA 1
ATOM 1315 C C . ASP A 1 169 ? -7.241 11.847 13.768 1.00 75.62 169 ASP A C 1
ATOM 1317 O O . ASP A 1 169 ? -8.444 11.577 13.740 1.00 75.62 169 ASP A O 1
ATOM 1321 N N . PRO A 1 170 ? -6.322 10.895 13.530 1.00 82.50 170 PRO A N 1
ATOM 1322 C CA . PRO A 1 170 ? -6.660 9.488 13.323 1.00 82.50 170 PRO A CA 1
ATOM 1323 C C . PRO A 1 170 ? -7.010 8.758 14.631 1.00 82.50 170 PRO A C 1
ATOM 1325 O O . PRO A 1 170 ? -7.374 7.582 14.600 1.00 82.50 170 PRO A O 1
ATOM 1328 N N . THR A 1 171 ? -6.908 9.418 15.790 1.00 81.75 171 THR A N 1
ATOM 1329 C CA . THR A 1 171 ? -7.137 8.813 17.109 1.00 81.75 171 THR A CA 1
ATOM 1330 C C . THR A 1 171 ? -8.500 8.137 17.209 1.00 81.75 171 THR A C 1
ATOM 1332 O O . THR A 1 171 ? -8.579 7.031 17.737 1.00 81.75 171 THR A O 1
ATOM 1335 N N . THR A 1 172 ? -9.566 8.742 16.676 1.00 86.75 172 THR A N 1
ATOM 1336 C CA . THR A 1 172 ? -10.909 8.135 16.689 1.00 86.75 172 THR A CA 1
ATOM 1337 C C . THR A 1 172 ? -10.923 6.790 15.954 1.00 86.75 172 THR A C 1
ATOM 1339 O O . THR A 1 172 ? -11.404 5.801 16.504 1.00 86.75 172 THR A O 1
ATOM 1342 N N . PHE A 1 173 ? -10.296 6.714 14.774 1.00 91.25 173 PHE A N 1
ATOM 1343 C CA . PHE A 1 173 ? -10.161 5.466 14.018 1.00 91.25 173 PHE A CA 1
ATOM 1344 C C . PHE A 1 173 ? -9.409 4.390 14.813 1.00 91.25 173 PHE A C 1
ATOM 1346 O O . PHE A 1 173 ? -9.908 3.272 14.944 1.00 91.25 173 PHE A O 1
ATOM 1353 N N . PHE A 1 174 ? -8.244 4.709 15.391 1.00 88.75 174 PHE A N 1
ATOM 1354 C CA . PHE A 1 174 ? -7.476 3.717 16.156 1.00 88.75 174 PHE A CA 1
ATOM 1355 C C . PHE A 1 174 ? -8.188 3.265 17.430 1.00 88.75 174 PHE A C 1
ATOM 1357 O O . PHE A 1 174 ? -8.147 2.080 17.756 1.00 88.75 174 PHE A O 1
ATOM 1364 N N . ARG A 1 175 ? -8.872 4.175 18.133 1.00 91.06 175 ARG A N 1
ATOM 1365 C CA . ARG A 1 175 ? -9.678 3.833 19.315 1.00 91.06 175 ARG A CA 1
ATOM 1366 C C . ARG A 1 175 ? -10.755 2.814 18.981 1.00 91.06 175 ARG A C 1
ATOM 1368 O O . ARG A 1 175 ? -10.920 1.839 19.708 1.00 91.06 175 ARG A O 1
ATOM 1375 N N . GLU A 1 176 ? -11.459 3.013 17.873 1.00 95.75 176 GLU A N 1
ATOM 1376 C CA . GLU A 1 176 ? -12.454 2.049 17.417 1.00 95.75 176 GLU A CA 1
ATOM 1377 C C . GLU A 1 176 ? -11.806 0.741 16.964 1.00 95.75 176 GLU A C 1
ATOM 1379 O O . GLU A 1 176 ? -12.261 -0.331 17.364 1.00 95.75 176 GLU A O 1
ATOM 1384 N N . LEU A 1 177 ? -10.710 0.816 16.200 1.00 95.12 177 LEU A N 1
ATOM 1385 C CA . LEU A 1 177 ? -9.959 -0.343 15.720 1.00 95.12 177 LEU A CA 1
ATOM 1386 C C . LEU A 1 177 ? -9.485 -1.251 16.866 1.00 95.12 177 LEU A C 1
ATOM 1388 O O . LEU A 1 177 ? -9.491 -2.472 16.717 1.00 95.12 177 LEU A O 1
ATOM 1392 N N . PHE A 1 178 ? -9.125 -0.688 18.022 1.00 95.12 178 PHE A N 1
ATOM 1393 C CA . PHE A 1 178 ? -8.699 -1.452 19.201 1.00 95.12 178 PHE A CA 1
ATOM 1394 C C . PHE A 1 178 ? -9.787 -2.394 19.733 1.00 95.12 178 PHE A C 1
ATOM 1396 O O . PHE A 1 178 ? -9.474 -3.428 20.320 1.00 95.12 178 PHE A O 1
ATOM 1403 N N . GLY A 1 179 ? -11.060 -2.074 19.492 1.00 96.44 179 GLY A N 1
ATOM 1404 C CA . GLY A 1 179 ? -12.193 -2.931 19.832 1.00 96.44 179 GLY A CA 1
ATOM 1405 C C . GLY A 1 179 ? -12.552 -3.966 18.761 1.00 96.44 179 GLY A C 1
ATOM 1406 O O . GLY A 1 179 ? -13.512 -4.716 18.949 1.00 96.44 179 GLY A O 1
ATOM 1407 N N . LYS A 1 180 ? -11.845 -4.008 17.624 1.00 98.31 180 LYS A N 1
ATOM 1408 C CA . LYS A 1 180 ? -12.216 -4.841 16.471 1.00 98.31 180 LYS A CA 1
ATOM 1409 C C . LYS A 1 180 ? -11.500 -6.197 16.471 1.00 98.31 180 LYS A C 1
ATOM 1411 O O . LYS A 1 180 ? -10.312 -6.275 16.783 1.00 98.31 180 LYS A O 1
ATOM 1416 N N . PRO A 1 181 ? -12.166 -7.277 16.012 1.00 98.44 181 PRO A N 1
ATOM 1417 C CA . PRO A 1 181 ? -11.575 -8.621 15.959 1.00 98.44 181 PRO A CA 1
ATOM 1418 C C . PRO A 1 181 ? -10.462 -8.768 14.904 1.00 98.44 181 PRO A C 1
ATOM 1420 O O . PRO A 1 181 ? -9.753 -9.772 14.878 1.00 98.44 181 PRO A O 1
ATOM 1423 N N . TYR A 1 182 ? -10.306 -7.774 14.028 1.00 98.31 182 TYR A N 1
ATOM 1424 C CA . TYR A 1 182 ? -9.290 -7.715 12.980 1.00 98.31 182 TYR A CA 1
ATOM 1425 C C . TYR A 1 182 ? -8.138 -6.749 13.294 1.00 98.31 182 TYR A C 1
ATOM 1427 O O . TYR A 1 182 ? -7.339 -6.450 12.406 1.00 98.31 182 TYR A O 1
ATOM 1435 N N . LEU A 1 183 ? -7.999 -6.279 14.542 1.00 97.75 183 LEU A N 1
ATOM 1436 C CA . LEU A 1 183 ? -6.852 -5.460 14.958 1.00 97.75 183 LEU A CA 1
ATOM 1437 C C . LEU A 1 183 ? -5.516 -6.120 14.562 1.00 97.75 183 LEU A C 1
ATOM 1439 O O . LEU A 1 183 ? -4.650 -5.483 13.966 1.00 97.75 183 LEU A O 1
ATOM 1443 N N . ASP A 1 184 ? -5.393 -7.432 14.788 1.00 98.06 184 ASP A N 1
ATOM 1444 C CA . ASP A 1 184 ? -4.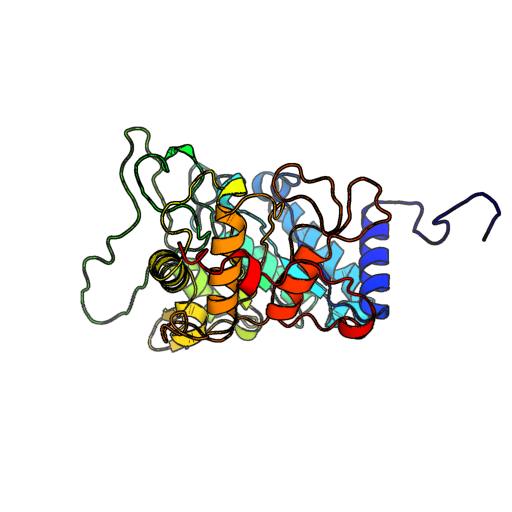204 -8.230 14.449 1.00 98.06 184 ASP A CA 1
ATOM 1445 C C . ASP A 1 184 ? -4.001 -8.473 12.946 1.00 98.06 184 ASP A C 1
ATOM 1447 O O . ASP A 1 184 ? -3.019 -9.091 12.536 1.00 98.06 184 ASP A O 1
ATOM 1451 N N . ARG A 1 185 ? -4.932 -7.999 12.119 1.00 98.25 185 ARG A N 1
ATOM 1452 C CA . ARG A 1 185 ? -4.916 -8.113 10.660 1.00 98.25 185 ARG A CA 1
ATOM 1453 C C . ARG A 1 185 ? -4.665 -6.778 9.965 1.00 98.25 185 ARG A C 1
ATOM 1455 O O . ARG A 1 185 ? -4.732 -6.716 8.742 1.00 98.25 185 ARG A O 1
ATOM 1462 N N . THR A 1 186 ? -4.395 -5.722 10.725 1.00 98.19 186 THR A N 1
ATOM 1463 C CA . THR A 1 186 ? -4.208 -4.374 10.185 1.00 98.19 186 THR A CA 1
ATOM 1464 C C . THR A 1 186 ? -2.727 -4.095 9.934 1.00 98.19 186 THR A C 1
ATOM 1466 O O . THR A 1 186 ? -1.895 -4.300 10.819 1.00 98.19 186 THR A O 1
ATOM 1469 N N . ILE A 1 187 ? -2.411 -3.624 8.730 1.00 97.56 187 ILE A N 1
ATOM 1470 C CA . ILE A 1 187 ? -1.074 -3.259 8.257 1.00 97.56 187 ILE A CA 1
ATOM 1471 C C . ILE A 1 187 ? -1.067 -1.766 7.950 1.00 97.56 187 ILE A C 1
ATOM 1473 O O . ILE A 1 187 ? -1.939 -1.268 7.241 1.00 97.56 187 ILE A O 1
ATOM 1477 N N . MET A 1 188 ? -0.072 -1.057 8.475 1.00 95.75 188 MET A N 1
ATOM 1478 C CA . MET A 1 188 ? 0.158 0.342 8.123 1.00 95.75 188 MET A CA 1
ATOM 1479 C C . MET A 1 188 ? 0.914 0.397 6.799 1.00 95.75 188 MET A C 1
ATOM 1481 O O . MET A 1 188 ? 1.945 -0.265 6.641 1.00 95.75 188 MET A O 1
ATOM 1485 N N . ALA A 1 189 ? 0.379 1.158 5.852 1.00 95.12 189 ALA A N 1
ATOM 1486 C CA . ALA A 1 189 ? 0.755 1.071 4.453 1.00 95.12 189 ALA A CA 1
ATOM 1487 C C . ALA A 1 189 ? 1.239 2.431 3.907 1.00 95.12 189 ALA A C 1
ATOM 1489 O O . ALA A 1 189 ? 0.539 3.071 3.129 1.00 95.12 189 ALA A O 1
ATOM 1490 N N . PRO A 1 190 ? 2.420 2.934 4.321 1.00 91.31 190 PRO A N 1
ATOM 1491 C CA . PRO A 1 190 ? 2.925 4.208 3.818 1.00 91.31 190 PRO A CA 1
ATOM 1492 C C . PRO A 1 190 ? 3.325 4.111 2.346 1.00 91.31 190 PRO A C 1
ATOM 1494 O O . PRO A 1 190 ? 3.945 3.132 1.922 1.00 91.31 190 PRO A O 1
ATOM 1497 N N . ARG A 1 191 ? 3.104 5.194 1.600 1.00 86.69 191 ARG A N 1
ATOM 1498 C CA . ARG A 1 191 ? 3.760 5.457 0.313 1.00 86.69 191 ARG A CA 1
ATOM 1499 C C . ARG A 1 191 ? 4.947 6.396 0.499 1.00 86.69 191 ARG A C 1
ATOM 1501 O O . ARG A 1 191 ? 4.864 7.381 1.241 1.00 86.69 191 ARG A O 1
ATOM 1508 N N . ILE A 1 192 ? 6.042 6.114 -0.201 1.00 87.19 192 ILE A N 1
ATOM 1509 C CA . ILE A 1 192 ? 7.261 6.924 -0.140 1.00 87.19 192 ILE A CA 1
ATOM 1510 C C . ILE A 1 192 ? 7.705 7.245 -1.562 1.00 87.19 192 ILE A C 1
ATOM 1512 O O . ILE A 1 192 ? 8.070 6.359 -2.337 1.00 87.19 192 ILE A O 1
ATOM 1516 N N . ASN A 1 193 ? 7.680 8.531 -1.895 1.00 85.38 193 ASN A N 1
ATOM 1517 C CA . ASN A 1 193 ? 7.911 9.019 -3.247 1.00 85.38 193 ASN A CA 1
ATOM 1518 C C . ASN A 1 193 ? 9.260 9.752 -3.345 1.00 85.38 193 ASN A C 1
ATOM 1520 O O . ASN A 1 193 ? 9.567 10.582 -2.485 1.00 85.38 193 ASN A O 1
ATOM 1524 N N . PRO A 1 194 ? 10.065 9.495 -4.390 1.00 86.88 194 PRO A N 1
ATOM 1525 C CA . PRO A 1 194 ? 11.343 10.168 -4.589 1.00 86.88 194 PRO A CA 1
ATOM 1526 C C . PRO A 1 194 ? 11.162 11.620 -5.074 1.00 86.88 194 PRO A C 1
ATOM 1528 O O . PRO A 1 194 ? 10.063 12.023 -5.480 1.00 86.88 194 PRO A O 1
ATOM 1531 N N . PRO A 1 195 ? 12.252 12.408 -5.119 1.00 86.75 195 PRO A N 1
ATOM 1532 C CA . PRO A 1 195 ? 12.245 13.774 -5.639 1.00 86.75 195 PRO A CA 1
ATOM 1533 C C . PRO A 1 195 ? 11.640 13.953 -7.034 1.00 86.75 195 PRO A C 1
ATOM 1535 O O . PRO A 1 195 ? 10.968 14.955 -7.277 1.00 86.75 195 PRO A O 1
ATOM 1538 N N . SER A 1 196 ? 11.830 13.002 -7.954 1.00 84.56 196 SER A N 1
ATOM 1539 C CA . SER A 1 196 ? 11.224 13.072 -9.294 1.00 84.56 196 SER A CA 1
ATOM 1540 C C . SER A 1 196 ? 9.694 13.018 -9.292 1.00 84.56 196 SER A C 1
ATOM 1542 O O . SER A 1 196 ? 9.072 13.525 -10.226 1.00 84.56 196 SER A O 1
ATOM 1544 N N . VAL A 1 197 ? 9.091 12.443 -8.247 1.00 81.12 197 VAL A N 1
ATOM 1545 C CA . VAL A 1 197 ? 7.637 12.355 -8.076 1.00 81.12 197 VAL A CA 1
ATOM 1546 C C . VAL A 1 197 ? 7.104 13.553 -7.295 1.00 81.12 197 VAL A C 1
ATOM 1548 O O . VAL A 1 197 ? 6.114 14.154 -7.697 1.00 81.12 197 VAL A O 1
ATOM 1551 N N . THR A 1 198 ? 7.770 13.931 -6.202 1.00 79.81 198 THR A N 1
ATOM 1552 C CA . THR A 1 198 ? 7.309 14.996 -5.284 1.00 79.81 198 THR A CA 1
ATOM 1553 C C . THR A 1 198 ? 7.723 16.408 -5.715 1.00 79.81 198 THR A C 1
ATOM 1555 O O . THR A 1 198 ? 7.267 17.415 -5.157 1.00 79.81 198 THR A O 1
ATOM 1558 N N . GLY A 1 199 ? 8.661 16.504 -6.660 1.00 80.06 199 GLY A N 1
ATOM 1559 C CA . GLY A 1 199 ? 9.258 17.758 -7.102 1.00 80.06 199 GLY A CA 1
ATOM 1560 C C . GLY A 1 199 ? 10.122 18.456 -6.045 1.00 80.06 199 GLY A C 1
ATOM 1561 O O . GLY A 1 199 ? 10.377 19.650 -6.193 1.00 80.06 199 GLY A O 1
ATOM 1562 N N . THR A 1 200 ? 10.556 17.772 -4.975 1.00 78.44 200 THR A N 1
ATOM 1563 C CA . THR A 1 200 ? 11.474 18.342 -3.972 1.00 78.44 200 THR A CA 1
ATOM 1564 C C . THR A 1 200 ? 12.621 17.414 -3.616 1.00 78.44 200 THR A C 1
ATOM 1566 O O . THR A 1 200 ? 12.463 16.201 -3.561 1.00 78.44 200 THR A O 1
ATOM 1569 N N . THR A 1 201 ? 13.762 18.004 -3.277 1.00 81.75 201 THR A N 1
ATOM 1570 C CA . THR A 1 201 ? 14.913 17.303 -2.692 1.00 81.75 201 THR A CA 1
ATOM 1571 C C . THR A 1 201 ? 15.044 17.535 -1.186 1.00 81.75 201 THR A C 1
ATOM 1573 O O . THR A 1 201 ? 15.900 16.926 -0.543 1.00 81.75 201 THR A O 1
ATOM 1576 N N . ALA A 1 202 ? 14.229 18.417 -0.611 1.00 80.31 202 ALA A N 1
ATOM 1577 C CA . ALA A 1 202 ? 14.248 18.713 0.815 1.00 80.31 202 ALA A CA 1
ATOM 1578 C C . ALA A 1 202 ? 13.935 17.470 1.645 1.00 80.31 202 ALA A C 1
ATOM 1580 O O . ALA A 1 202 ? 12.973 16.770 1.339 1.00 80.31 202 ALA A O 1
ATOM 1581 N N . ASN A 1 203 ? 14.749 17.206 2.669 1.00 82.12 203 ASN A N 1
ATOM 1582 C CA . ASN A 1 203 ? 14.666 16.036 3.549 1.00 82.12 203 ASN A CA 1
ATOM 1583 C C . ASN A 1 203 ? 14.703 14.674 2.832 1.00 82.12 203 ASN A C 1
ATOM 1585 O O . ASN A 1 203 ? 14.333 13.674 3.429 1.00 82.12 203 ASN A O 1
ATOM 1589 N N . SER A 1 204 ? 15.135 14.605 1.565 1.00 85.31 204 SER A N 1
ATOM 1590 C CA . SER A 1 204 ? 15.033 13.379 0.740 1.00 85.31 204 SER A CA 1
ATOM 1591 C C . SER A 1 204 ? 16.144 12.368 0.954 1.00 85.31 204 SER A C 1
ATOM 1593 O O . SER A 1 204 ? 16.116 11.302 0.355 1.00 85.31 204 SER A O 1
ATOM 1595 N N . THR A 1 205 ? 17.105 12.682 1.816 1.00 91.06 205 THR A N 1
ATOM 1596 C CA . THR A 1 205 ? 18.296 11.868 2.055 1.00 91.06 205 THR A CA 1
ATOM 1597 C C . THR A 1 205 ? 18.744 11.964 3.513 1.00 91.06 205 THR A C 1
ATOM 1599 O O . THR A 1 205 ? 18.468 12.957 4.194 1.00 91.06 205 THR A O 1
ATOM 1602 N N . GLY A 1 206 ? 19.494 10.963 3.963 1.00 94.81 206 GLY A N 1
ATOM 1603 C CA . GLY A 1 206 ? 20.177 10.898 5.250 1.00 94.81 206 GLY A CA 1
ATOM 1604 C C . GLY A 1 206 ? 19.256 11.050 6.460 1.00 94.81 206 GLY A C 1
ATOM 1605 O O . GLY A 1 206 ? 18.091 10.659 6.444 1.00 94.81 206 GLY A O 1
ATOM 1606 N N . GLU A 1 207 ? 19.792 11.664 7.516 1.00 94.25 207 GLU A N 1
ATOM 1607 C CA . GLU A 1 207 ? 19.110 11.853 8.803 1.00 94.25 207 GLU A CA 1
ATOM 1608 C C . GLU A 1 207 ? 17.762 12.574 8.675 1.00 94.25 207 GLU A C 1
ATOM 1610 O O . GLU A 1 207 ? 16.802 12.227 9.362 1.00 94.25 207 GLU A O 1
ATOM 1615 N N . ALA A 1 208 ? 17.664 13.542 7.762 1.00 85.94 208 ALA A N 1
ATOM 1616 C CA . ALA A 1 208 ? 16.434 14.291 7.534 1.00 85.94 208 ALA A CA 1
ATOM 1617 C C . ALA A 1 208 ? 15.311 13.414 6.949 1.00 85.94 208 ALA A C 1
ATOM 1619 O O . ALA A 1 208 ? 14.157 13.525 7.376 1.00 85.94 208 ALA A O 1
ATOM 1620 N N . LEU A 1 209 ? 15.649 12.504 6.025 1.00 86.81 209 LEU A N 1
ATOM 1621 C CA . LEU A 1 209 ? 14.706 11.506 5.517 1.00 86.81 209 LEU A CA 1
ATOM 1622 C C . LEU A 1 209 ? 14.269 10.572 6.640 1.00 86.81 209 LEU A C 1
ATOM 1624 O O . LEU A 1 209 ? 13.074 10.415 6.873 1.00 86.81 209 LEU A O 1
ATOM 1628 N N . TRP A 1 210 ? 15.221 9.984 7.364 1.00 93.00 210 TRP A N 1
ATOM 1629 C CA . TRP A 1 210 ? 14.924 8.990 8.398 1.00 93.00 210 TRP A CA 1
ATOM 1630 C C . TRP A 1 210 ? 14.089 9.571 9.540 1.00 93.00 210 TRP A C 1
ATOM 1632 O O . TRP A 1 210 ? 13.136 8.935 9.974 1.00 93.00 210 TRP A O 1
ATOM 1642 N N . THR A 1 211 ? 14.366 10.811 9.952 1.00 86.38 211 THR A N 1
ATOM 1643 C CA . THR A 1 211 ? 13.564 11.532 10.956 1.00 86.38 211 THR A CA 1
ATOM 1644 C C . THR A 1 211 ? 12.131 11.745 10.472 1.00 86.38 211 THR A C 1
ATOM 1646 O O . THR A 1 211 ? 11.181 11.561 11.236 1.00 86.38 211 THR A O 1
ATOM 1649 N N . SER A 1 212 ? 11.964 12.098 9.192 1.00 80.25 212 SER A N 1
ATOM 1650 C CA . SER A 1 212 ? 10.641 12.264 8.583 1.00 80.25 212 SER A CA 1
ATOM 1651 C C . SER A 1 212 ? 9.876 10.937 8.561 1.00 80.25 212 SER A C 1
ATOM 1653 O O . SER A 1 212 ? 8.692 10.910 8.886 1.00 80.25 212 SER A O 1
ATOM 1655 N N . LEU A 1 213 ? 10.546 9.830 8.222 1.00 85.31 213 LEU A N 1
ATOM 1656 C CA . LEU A 1 213 ? 9.942 8.493 8.188 1.00 85.31 213 LEU A CA 1
ATOM 1657 C C . LEU A 1 213 ? 9.588 7.985 9.593 1.00 85.31 213 LEU A C 1
ATOM 1659 O O . LEU A 1 213 ? 8.480 7.492 9.800 1.00 85.31 213 LEU A O 1
ATOM 1663 N N . ASP A 1 214 ? 10.475 8.175 10.573 1.00 86.94 214 ASP A N 1
ATOM 1664 C CA . ASP A 1 214 ? 10.251 7.804 11.974 1.00 86.94 214 ASP A CA 1
ATOM 1665 C C . ASP A 1 214 ? 9.038 8.514 12.569 1.00 86.94 214 ASP A C 1
ATOM 1667 O O . ASP A 1 214 ? 8.181 7.870 13.178 1.00 86.94 214 ASP A O 1
ATOM 1671 N N . THR A 1 215 ? 8.965 9.830 12.356 1.00 79.44 215 THR A N 1
ATOM 1672 C CA . THR A 1 215 ? 7.864 10.673 12.837 1.00 79.44 215 THR A CA 1
ATOM 1673 C C . THR A 1 215 ? 6.567 10.358 12.101 1.00 79.44 215 THR A C 1
ATOM 1675 O O . THR A 1 215 ? 5.495 10.379 12.700 1.00 79.44 215 THR A O 1
ATOM 1678 N N . GLY A 1 216 ? 6.656 10.059 10.804 1.00 77.06 216 GLY A N 1
ATOM 1679 C CA . GLY A 1 216 ? 5.486 9.808 9.980 1.00 77.06 216 GLY A CA 1
ATOM 1680 C C . GLY A 1 216 ? 4.809 8.473 10.276 1.00 77.06 216 GLY A C 1
ATOM 1681 O O . GLY A 1 216 ? 3.600 8.427 10.498 1.00 77.06 216 GLY A O 1
ATOM 1682 N N . PHE A 1 217 ? 5.584 7.386 10.304 1.00 83.94 217 PHE A N 1
ATOM 1683 C CA . PHE A 1 217 ? 5.049 6.040 10.529 1.00 83.94 217 PHE A CA 1
ATOM 1684 C C . PHE A 1 217 ? 5.988 5.090 11.274 1.00 83.94 217 PHE A C 1
ATOM 1686 O O . PHE A 1 217 ? 5.511 4.100 11.824 1.00 83.94 217 PHE A O 1
ATOM 1693 N N . GLY A 1 218 ? 7.305 5.327 11.279 1.00 86.12 218 GLY A N 1
ATOM 1694 C CA . GLY A 1 218 ? 8.284 4.356 11.777 1.00 86.12 218 GLY A CA 1
ATOM 1695 C C . GLY A 1 218 ? 7.992 3.917 13.209 1.00 86.12 218 GLY A C 1
ATOM 1696 O O . GLY A 1 218 ? 7.981 2.715 13.499 1.00 86.12 218 GLY A O 1
ATOM 1697 N N . TYR A 1 219 ? 7.608 4.877 14.056 1.00 85.81 219 TYR A N 1
ATOM 1698 C CA . TYR A 1 219 ? 7.246 4.629 15.449 1.00 85.81 219 TYR A CA 1
ATOM 1699 C C . TYR A 1 219 ? 6.119 3.594 15.615 1.00 85.81 219 TYR A C 1
ATOM 1701 O O . TYR A 1 219 ? 6.127 2.861 16.602 1.00 85.81 219 TYR A O 1
ATOM 1709 N N . LEU A 1 220 ? 5.199 3.443 14.652 1.00 86.69 220 LEU A N 1
ATOM 1710 C CA . LEU A 1 220 ? 4.105 2.463 14.722 1.00 86.69 220 LEU A CA 1
ATOM 1711 C C . LEU A 1 220 ? 4.606 1.013 14.712 1.00 86.69 220 LEU A C 1
ATOM 1713 O O . LEU A 1 220 ? 3.929 0.139 15.251 1.00 86.69 220 LEU A O 1
ATOM 1717 N N . SER A 1 221 ? 5.791 0.759 14.149 1.00 94.25 221 SER A N 1
ATOM 1718 C CA . SER A 1 221 ? 6.409 -0.575 14.094 1.00 94.25 221 SER A CA 1
ATOM 1719 C C . SER A 1 221 ? 7.250 -0.941 15.316 1.00 94.25 221 SER A C 1
ATOM 1721 O O . SER A 1 221 ? 7.611 -2.105 15.473 1.00 94.25 221 SER A O 1
ATOM 1723 N N . GLN A 1 222 ? 7.558 0.028 16.180 1.00 93.19 222 GLN A N 1
ATOM 1724 C CA . GLN A 1 222 ? 8.449 -0.171 17.325 1.00 93.19 222 GLN A CA 1
ATOM 1725 C C . GLN A 1 222 ? 7.785 0.224 18.646 1.00 93.19 222 GLN A C 1
ATOM 1727 O O . GLN A 1 222 ? 7.765 -0.560 19.591 1.00 93.19 222 GLN A O 1
ATOM 1732 N N . GLN A 1 223 ? 7.239 1.437 18.711 1.00 89.44 223 GLN A N 1
ATOM 1733 C CA . GLN A 1 223 ? 6.536 1.979 19.876 1.00 89.44 223 GLN A CA 1
ATOM 1734 C C . GLN A 1 223 ? 5.041 1.640 19.818 1.00 89.44 223 GLN A C 1
ATOM 1736 O O . GLN A 1 223 ? 4.436 1.291 20.831 1.00 89.44 223 GLN A O 1
ATOM 1741 N N . GLY A 1 224 ? 4.463 1.687 18.616 1.00 87.31 224 GLY A N 1
ATOM 1742 C CA . GLY A 1 224 ? 3.043 1.470 18.384 1.00 87.31 224 GLY A CA 1
ATOM 1743 C C . GLY A 1 224 ? 2.177 2.700 18.659 1.00 87.31 224 GLY A C 1
ATOM 1744 O O . GLY A 1 224 ? 2.665 3.799 18.913 1.00 87.31 224 GLY A O 1
ATOM 1745 N N . PHE A 1 225 ? 0.865 2.498 18.595 1.00 86.50 225 PHE A N 1
ATOM 1746 C CA . PHE A 1 225 ? -0.146 3.456 19.039 1.00 86.50 225 PHE A CA 1
ATOM 1747 C C . PHE A 1 225 ? -0.648 3.046 20.426 1.00 86.50 225 PHE A C 1
ATOM 1749 O O . PHE A 1 225 ? -0.902 1.862 20.643 1.00 86.50 225 PHE A O 1
ATOM 1756 N N . CYS A 1 226 ? -0.807 3.989 21.355 1.00 84.75 226 CYS A N 1
ATOM 1757 C CA . CYS A 1 226 ? -1.256 3.704 22.719 1.00 84.75 226 CYS A CA 1
ATOM 1758 C C . CYS A 1 226 ? -2.595 4.379 23.027 1.00 84.75 226 CYS A C 1
ATOM 1760 O O . CYS A 1 226 ? -2.779 5.567 22.765 1.00 84.75 226 CYS A O 1
ATOM 1762 N N . TYR A 1 227 ? -3.512 3.626 23.627 1.00 83.56 227 TYR A N 1
ATOM 1763 C CA . TYR A 1 227 ? -4.825 4.086 24.057 1.00 83.56 227 TYR A CA 1
ATOM 1764 C C . TYR A 1 227 ? -5.290 3.293 25.287 1.00 83.56 227 TYR A C 1
ATOM 1766 O O . TYR A 1 227 ? -5.204 2.069 25.285 1.00 83.56 227 TYR A O 1
ATOM 1774 N N . ASP A 1 228 ? -5.762 3.987 26.331 1.00 87.94 228 ASP A N 1
ATOM 1775 C CA . ASP A 1 228 ? -6.235 3.400 27.600 1.00 87.94 228 ASP A CA 1
ATOM 1776 C C . ASP A 1 228 ? -5.284 2.328 28.184 1.00 87.94 228 ASP A C 1
ATOM 1778 O O . ASP A 1 228 ? -5.674 1.189 28.430 1.00 87.94 228 ASP A O 1
ATOM 1782 N N . ASP A 1 229 ? -4.006 2.692 28.368 1.00 89.38 229 ASP A N 1
ATOM 1783 C CA . ASP A 1 229 ? -2.906 1.829 28.852 1.00 89.38 229 ASP A CA 1
ATOM 1784 C C . ASP A 1 229 ? -2.592 0.592 27.985 1.00 89.38 229 ASP A C 1
ATOM 1786 O O . ASP A 1 229 ? -1.716 -0.210 28.319 1.00 89.38 229 ASP A O 1
ATOM 1790 N N . PHE A 1 230 ? -3.256 0.442 26.840 1.00 86.94 230 PHE A N 1
ATOM 1791 C CA . PHE A 1 230 ? -2.973 -0.595 25.862 1.00 86.94 230 PHE A CA 1
ATOM 1792 C C . PHE A 1 230 ? -2.197 0.003 24.687 1.00 86.94 230 PHE A C 1
ATOM 1794 O O . PHE A 1 230 ? -2.614 0.988 24.085 1.00 86.94 230 PHE A O 1
ATOM 1801 N N . CYS A 1 231 ? -1.053 -0.590 24.350 1.00 89.12 231 CYS A N 1
ATOM 1802 C CA . CYS A 1 231 ? -0.236 -0.176 23.212 1.00 89.12 231 CYS A CA 1
ATOM 1803 C C . CYS A 1 231 ? -0.207 -1.277 22.159 1.00 89.12 231 CYS A C 1
ATOM 1805 O O . CYS A 1 231 ? 0.025 -2.447 22.473 1.00 89.12 231 CYS A O 1
ATOM 1807 N N . ARG A 1 232 ? -0.402 -0.892 20.897 1.00 92.25 232 ARG A N 1
ATOM 1808 C CA . ARG A 1 232 ? -0.377 -1.796 19.754 1.00 92.25 232 ARG A CA 1
ATOM 1809 C C . ARG A 1 232 ? 0.697 -1.386 18.763 1.00 92.25 232 ARG A C 1
ATOM 1811 O O . ARG A 1 232 ? 0.619 -0.319 18.162 1.00 92.25 232 ARG A O 1
ATOM 1818 N N . VAL A 1 233 ? 1.648 -2.287 18.544 1.00 95.56 233 VAL A N 1
ATOM 1819 C CA . VAL A 1 233 ? 2.587 -2.217 17.423 1.00 95.56 233 VAL A CA 1
ATOM 1820 C C . VAL A 1 233 ? 1.911 -2.760 16.166 1.00 95.56 233 VAL A C 1
ATOM 1822 O O . VAL A 1 233 ? 1.225 -3.787 16.213 1.00 95.56 233 VAL A O 1
ATOM 1825 N N . PHE A 1 234 ? 2.115 -2.078 15.044 1.00 94.12 234 PHE A N 1
ATOM 1826 C CA . PHE A 1 234 ? 1.576 -2.470 13.751 1.00 94.12 234 PHE A CA 1
ATOM 1827 C C . PHE A 1 234 ? 2.686 -2.942 12.811 1.00 94.12 234 PHE A C 1
ATOM 1829 O O . PHE A 1 234 ? 3.752 -2.324 12.757 1.00 94.12 234 PHE A O 1
ATOM 1836 N N . PRO A 1 235 ? 2.454 -4.013 12.033 1.00 97.50 235 PRO A N 1
ATOM 1837 C CA . PRO A 1 235 ? 3.309 -4.309 10.897 1.00 97.50 235 PRO A CA 1
ATOM 1838 C C . PRO A 1 235 ? 3.224 -3.173 9.874 1.00 97.50 235 PRO A C 1
ATOM 1840 O O . PRO A 1 235 ? 2.155 -2.597 9.652 1.00 97.50 235 PRO A O 1
ATOM 1843 N N . ILE A 1 236 ? 4.357 -2.888 9.236 1.00 95.31 236 ILE A N 1
ATOM 1844 C CA . ILE A 1 236 ? 4.466 -1.884 8.180 1.00 95.31 236 ILE A CA 1
ATOM 1845 C C . ILE A 1 236 ? 4.831 -2.580 6.877 1.00 95.31 236 ILE A C 1
ATOM 1847 O O . ILE A 1 236 ? 5.744 -3.409 6.839 1.00 95.31 236 ILE A O 1
ATOM 1851 N N . ALA A 1 237 ? 4.120 -2.230 5.811 1.00 96.44 237 ALA A N 1
ATOM 1852 C CA . ALA A 1 237 ? 4.451 -2.624 4.453 1.00 96.44 237 ALA A CA 1
ATOM 1853 C C . ALA A 1 237 ? 4.389 -1.386 3.562 1.00 96.44 237 ALA A C 1
ATOM 1855 O O . ALA A 1 237 ? 3.362 -0.724 3.516 1.00 96.44 237 ALA A O 1
ATOM 1856 N N . MET A 1 238 ? 5.469 -1.062 2.857 1.00 94.56 238 MET A N 1
ATOM 1857 C CA . MET A 1 238 ? 5.468 0.100 1.967 1.00 94.56 238 MET A CA 1
ATOM 1858 C C . MET A 1 238 ? 4.492 -0.148 0.808 1.00 94.56 238 MET A C 1
ATOM 1860 O O . MET A 1 238 ? 4.753 -1.006 -0.038 1.00 94.56 238 MET A O 1
ATOM 1864 N N . ALA A 1 239 ? 3.372 0.572 0.800 1.00 90.31 239 ALA A N 1
ATOM 1865 C CA . ALA A 1 239 ? 2.259 0.359 -0.124 1.00 90.31 239 ALA A CA 1
ATOM 1866 C C . ALA A 1 239 ? 2.644 0.676 -1.564 1.00 90.31 239 ALA A C 1
ATOM 1868 O O . ALA A 1 239 ? 2.219 0.005 -2.496 1.00 90.31 239 ALA A O 1
ATOM 1869 N N . GLU A 1 240 ? 3.497 1.683 -1.736 1.00 88.44 240 GLU A N 1
ATOM 1870 C CA . GLU A 1 240 ? 3.998 2.071 -3.038 1.00 88.44 240 GLU A CA 1
ATOM 1871 C C . GLU A 1 240 ? 5.304 2.862 -2.901 1.00 88.44 240 GLU A C 1
ATOM 1873 O O . GLU A 1 240 ? 5.469 3.726 -2.034 1.00 88.44 240 GLU A O 1
ATOM 1878 N N . SER A 1 241 ? 6.245 2.567 -3.791 1.00 89.75 241 SER A N 1
ATOM 1879 C CA . SER A 1 241 ? 7.361 3.446 -4.126 1.00 89.75 241 SER A CA 1
ATOM 1880 C C . SER A 1 241 ? 7.821 3.149 -5.545 1.00 89.75 241 SER A C 1
ATOM 1882 O O . SER A 1 241 ? 7.705 2.019 -6.023 1.00 89.75 241 SER A O 1
ATOM 1884 N N . GLY A 1 242 ? 8.333 4.160 -6.234 1.00 91.00 242 GLY A N 1
ATOM 1885 C CA . GLY A 1 242 ? 8.734 4.049 -7.626 1.00 91.00 242 GLY A CA 1
ATOM 1886 C C . GLY A 1 242 ? 9.625 5.204 -8.042 1.00 91.00 242 GLY A C 1
ATOM 1887 O O . GLY A 1 242 ? 9.493 6.312 -7.539 1.00 91.00 242 GLY A O 1
ATOM 1888 N N . SER A 1 243 ? 10.533 4.957 -8.981 1.00 92.44 243 SER A N 1
ATOM 1889 C CA . SER A 1 243 ? 11.404 5.979 -9.563 1.00 92.44 243 SER A CA 1
ATOM 1890 C C . SER A 1 243 ? 11.816 5.567 -10.970 1.00 92.44 243 SER A C 1
ATOM 1892 O O . SER A 1 243 ? 12.060 4.385 -11.236 1.00 92.44 243 SER A O 1
ATOM 1894 N N . ASN A 1 244 ? 11.988 6.551 -11.855 1.00 91.56 244 ASN A N 1
ATOM 1895 C CA . ASN A 1 244 ? 12.607 6.340 -13.162 1.00 91.56 244 ASN A CA 1
ATOM 1896 C C . ASN A 1 244 ? 14.078 5.890 -13.070 1.00 91.56 244 ASN A C 1
ATOM 1898 O O . ASN A 1 244 ? 14.605 5.389 -14.058 1.00 91.56 244 ASN A O 1
ATOM 1902 N N . PHE A 1 245 ? 14.731 6.012 -11.906 1.00 92.94 245 PHE A N 1
ATOM 1903 C CA . PHE A 1 245 ? 16.144 5.665 -11.686 1.00 92.94 245 PHE A CA 1
ATOM 1904 C C . PHE A 1 245 ? 17.111 6.477 -12.569 1.00 92.94 245 PHE A C 1
ATOM 1906 O O . PHE A 1 245 ? 18.208 6.031 -12.895 1.00 92.94 245 PHE A O 1
ATOM 1913 N N . THR A 1 246 ? 16.711 7.690 -12.961 1.00 91.50 246 THR A N 1
ATOM 1914 C CA . THR A 1 246 ? 17.466 8.540 -13.897 1.00 91.50 246 THR A CA 1
ATOM 1915 C C . THR A 1 246 ? 18.148 9.738 -13.244 1.00 91.50 246 THR A C 1
ATOM 1917 O O . THR A 1 246 ? 19.099 10.270 -13.814 1.00 91.50 246 THR A O 1
ATOM 1920 N N . THR A 1 247 ? 17.691 10.189 -12.072 1.00 93.00 247 THR A N 1
ATOM 1921 C CA . THR A 1 247 ? 18.249 11.368 -11.392 1.00 93.00 247 THR A CA 1
ATOM 1922 C C . THR A 1 247 ? 19.128 10.951 -10.215 1.00 93.00 247 THR A C 1
ATOM 1924 O O . THR A 1 247 ? 18.839 9.982 -9.518 1.00 93.00 247 THR A O 1
ATOM 1927 N N . ALA A 1 248 ? 20.200 11.704 -9.953 1.00 94.50 248 ALA A N 1
ATOM 1928 C CA . ALA A 1 248 ? 21.061 11.441 -8.798 1.00 94.50 248 ALA A CA 1
ATOM 1929 C C . ALA A 1 248 ? 20.308 11.592 -7.461 1.00 94.50 248 ALA A C 1
ATOM 1931 O O . ALA A 1 248 ? 20.567 10.841 -6.526 1.00 94.50 248 ALA A O 1
ATOM 1932 N N . ALA A 1 249 ? 19.358 12.531 -7.386 1.00 91.00 249 ALA A N 1
ATOM 1933 C CA . ALA A 1 249 ? 18.553 12.763 -6.189 1.00 91.00 249 ALA A CA 1
ATOM 1934 C C . ALA A 1 249 ? 17.657 11.561 -5.854 1.00 91.00 249 ALA A C 1
ATOM 1936 O O . ALA A 1 249 ? 17.615 11.141 -4.702 1.00 91.00 249 ALA A O 1
ATOM 1937 N N . ASP A 1 250 ? 17.010 10.966 -6.860 1.00 92.12 250 ASP A N 1
ATOM 1938 C CA . ASP A 1 250 ? 16.256 9.727 -6.682 1.00 92.12 250 ASP A CA 1
ATOM 1939 C C . ASP A 1 250 ? 17.177 8.601 -6.215 1.00 92.12 250 ASP A C 1
ATOM 1941 O O . ASP A 1 250 ? 16.884 7.949 -5.224 1.00 92.12 250 ASP A O 1
ATOM 1945 N N . LEU A 1 251 ? 18.315 8.388 -6.883 1.00 95.12 251 LEU A N 1
ATOM 1946 C CA . LEU A 1 251 ? 19.229 7.299 -6.527 1.00 95.12 251 LEU A CA 1
ATOM 1947 C C . LEU A 1 251 ? 19.755 7.417 -5.085 1.00 95.12 251 LEU A C 1
ATOM 1949 O O . LEU A 1 251 ? 19.832 6.403 -4.393 1.00 95.12 251 LEU A O 1
ATOM 1953 N N . HIS A 1 252 ? 20.078 8.630 -4.617 1.00 95.06 252 HIS A N 1
ATOM 1954 C CA . HIS A 1 252 ? 20.449 8.868 -3.217 1.00 95.06 252 HIS A CA 1
ATOM 1955 C C . HIS A 1 252 ? 19.297 8.555 -2.260 1.00 95.06 252 HIS A C 1
ATOM 1957 O O . HIS A 1 252 ? 19.484 7.799 -1.309 1.00 95.06 252 HIS A O 1
ATOM 1963 N N . MET A 1 253 ? 18.104 9.091 -2.532 1.00 93.75 253 MET A N 1
ATOM 1964 C CA . MET A 1 253 ? 16.927 8.865 -1.696 1.00 93.75 253 MET A CA 1
ATOM 1965 C C . MET A 1 253 ? 16.579 7.376 -1.603 1.00 93.75 253 MET A C 1
ATOM 1967 O O . MET A 1 253 ? 16.342 6.869 -0.510 1.00 93.75 253 MET A O 1
ATOM 1971 N N . MET A 1 254 ? 16.623 6.650 -2.722 1.00 94.50 254 MET A N 1
ATOM 1972 C CA . MET A 1 254 ? 16.346 5.214 -2.756 1.00 94.50 254 MET A CA 1
ATOM 1973 C C . MET A 1 254 ? 17.374 4.427 -1.936 1.00 94.50 254 MET A C 1
ATOM 1975 O O . MET A 1 254 ? 16.992 3.539 -1.172 1.00 94.50 254 MET A O 1
ATOM 1979 N N . PHE A 1 255 ? 18.663 4.772 -2.029 1.00 95.00 255 PHE A N 1
ATOM 1980 C CA . PHE A 1 255 ? 19.711 4.161 -1.207 1.00 95.00 255 PHE A CA 1
ATOM 1981 C C . PHE A 1 255 ? 19.482 4.409 0.294 1.00 95.00 255 PHE A C 1
ATOM 1983 O O . PHE A 1 255 ? 19.493 3.464 1.090 1.00 95.00 255 PHE A O 1
ATOM 1990 N N . ASP A 1 256 ? 19.195 5.646 0.692 1.00 95.62 256 ASP A N 1
ATOM 1991 C CA . ASP A 1 256 ? 18.909 5.969 2.093 1.00 95.62 256 ASP A CA 1
ATOM 1992 C C . ASP A 1 256 ? 17.617 5.308 2.588 1.00 95.62 256 ASP A C 1
ATOM 1994 O O . ASP A 1 256 ? 17.562 4.857 3.734 1.00 95.62 256 ASP A O 1
ATOM 1998 N N . LEU A 1 257 ? 16.613 5.172 1.717 1.00 95.38 257 LEU A N 1
ATOM 1999 C CA . LEU A 1 257 ? 15.390 4.429 1.997 1.00 95.38 257 LEU A CA 1
ATOM 2000 C C . LEU A 1 257 ? 15.670 2.936 2.207 1.00 95.38 257 LEU A C 1
ATOM 2002 O O . LEU A 1 257 ? 15.145 2.355 3.151 1.00 95.38 257 LEU A O 1
ATOM 2006 N N . SER A 1 258 ? 16.530 2.304 1.400 1.00 96.50 258 SER A N 1
ATOM 2007 C CA . SER A 1 258 ? 16.910 0.900 1.646 1.00 96.50 258 SER A CA 1
ATOM 2008 C C . SER A 1 258 ? 17.659 0.711 2.964 1.00 96.50 258 SER A C 1
ATOM 2010 O O . SER A 1 258 ? 17.445 -0.285 3.661 1.00 96.50 258 SER A O 1
ATOM 2012 N N . SER A 1 259 ? 18.488 1.684 3.352 1.00 97.06 259 SER A N 1
ATOM 2013 C CA . SER A 1 259 ? 19.177 1.665 4.647 1.00 97.06 259 SER A CA 1
ATOM 2014 C C . SER A 1 259 ? 18.174 1.769 5.798 1.00 97.06 259 SER A C 1
ATOM 2016 O O . SER A 1 259 ? 18.275 1.008 6.759 1.00 97.06 259 SER A O 1
ATOM 2018 N N . TYR A 1 260 ? 17.170 2.643 5.658 1.00 96.88 260 TYR A N 1
ATOM 2019 C CA . TYR A 1 260 ? 16.057 2.776 6.598 1.00 96.88 260 TYR A CA 1
ATOM 2020 C C . TYR A 1 260 ? 15.236 1.488 6.695 1.00 96.88 260 TYR A C 1
ATOM 2022 O O . TYR A 1 260 ? 15.143 0.894 7.756 1.00 96.88 260 TYR A O 1
ATOM 2030 N N . MET A 1 261 ? 14.720 0.964 5.582 1.00 97.25 261 MET A N 1
ATOM 2031 C CA . MET A 1 261 ? 13.888 -0.247 5.592 1.00 97.25 261 MET A CA 1
ATOM 2032 C C . MET A 1 261 ? 14.614 -1.474 6.163 1.00 97.25 261 MET A C 1
ATOM 2034 O O . MET A 1 261 ? 13.997 -2.311 6.821 1.00 97.25 261 MET A O 1
ATOM 2038 N N . SER A 1 262 ? 15.929 -1.575 5.951 1.00 97.38 262 SER A N 1
ATOM 2039 C CA . SER A 1 262 ? 16.770 -2.632 6.530 1.00 97.38 262 SER A CA 1
ATOM 2040 C C . SER A 1 262 ? 17.232 -2.355 7.966 1.00 97.38 262 SER A C 1
ATOM 2042 O O . SER A 1 262 ? 17.904 -3.209 8.547 1.00 97.38 262 SER A O 1
ATOM 2044 N N . ASN A 1 263 ? 16.879 -1.196 8.534 1.00 97.19 263 ASN A N 1
ATOM 2045 C CA . ASN A 1 263 ? 17.282 -0.725 9.857 1.00 97.19 263 ASN A CA 1
ATOM 2046 C C . ASN A 1 263 ? 18.806 -0.836 10.055 1.00 97.19 263 ASN A C 1
ATOM 2048 O O . ASN A 1 263 ? 19.289 -1.496 10.978 1.00 97.19 263 ASN A O 1
ATOM 2052 N N . SER A 1 264 ? 19.585 -0.272 9.123 1.00 97.19 264 SER A N 1
ATOM 2053 C CA . SER A 1 264 ? 21.036 -0.483 9.050 1.00 97.19 264 SER A CA 1
ATOM 2054 C C . SER A 1 264 ? 21.860 0.809 9.071 1.00 97.19 264 SER A C 1
ATOM 2056 O O . SER A 1 264 ? 21.429 1.879 8.641 1.00 97.19 264 SER A O 1
ATOM 2058 N N . GLY A 1 265 ? 23.091 0.713 9.589 1.00 96.69 265 GLY A N 1
ATOM 2059 C CA . GLY A 1 265 ? 24.026 1.840 9.660 1.00 96.69 265 GLY A CA 1
ATOM 2060 C C . GLY A 1 265 ? 23.459 3.025 10.446 1.00 96.69 265 GLY A C 1
ATOM 2061 O O . GLY A 1 265 ? 22.865 2.845 11.505 1.00 96.69 265 GLY A O 1
ATOM 2062 N N . SER A 1 266 ? 23.634 4.238 9.919 1.00 97.38 266 SER A N 1
ATOM 2063 C CA . SER A 1 266 ? 23.086 5.461 10.522 1.00 97.38 266 SER A CA 1
ATOM 2064 C C . SER A 1 266 ? 21.563 5.572 10.412 1.00 97.38 266 SER A C 1
ATOM 2066 O O . SER A 1 266 ? 20.972 6.344 11.157 1.00 97.38 266 SER A O 1
ATOM 2068 N N . ALA A 1 267 ? 20.932 4.786 9.534 1.00 96.94 267 ALA A N 1
ATOM 2069 C CA . ALA A 1 267 ? 19.479 4.721 9.433 1.00 96.94 267 ALA A CA 1
ATOM 2070 C C . ALA A 1 267 ? 18.849 3.864 10.543 1.00 96.94 267 ALA A C 1
ATOM 2072 O O . ALA A 1 267 ? 17.634 3.872 10.689 1.00 96.94 267 ALA A O 1
ATOM 2073 N N . SER A 1 268 ? 19.654 3.158 11.351 1.00 97.69 268 SER A N 1
ATOM 2074 C CA . SER A 1 268 ? 19.187 2.419 12.527 1.00 97.69 268 SER A CA 1
ATOM 2075 C C . SER A 1 268 ? 18.894 3.352 13.705 1.00 97.69 268 SER A C 1
ATOM 2077 O O . SER A 1 268 ? 19.583 3.324 14.728 1.00 97.69 268 SER A O 1
ATOM 2079 N N . THR A 1 269 ? 17.872 4.193 13.568 1.00 96.19 269 THR A N 1
ATOM 2080 C CA . THR A 1 269 ? 17.519 5.236 14.545 1.00 96.19 269 THR A CA 1
ATOM 2081 C C . THR A 1 269 ? 16.963 4.685 15.861 1.00 96.19 269 THR A C 1
ATOM 2083 O O . THR A 1 269 ? 16.932 5.396 16.863 1.00 96.19 269 THR A O 1
ATOM 2086 N N . GLY A 1 270 ? 16.525 3.420 15.878 1.00 96.75 270 GLY A N 1
ATOM 2087 C CA . GLY A 1 270 ? 15.867 2.790 17.028 1.00 96.75 270 GLY A CA 1
ATOM 2088 C C . GLY A 1 270 ? 14.375 3.116 17.154 1.00 96.75 270 GLY A C 1
ATOM 2089 O O . GLY A 1 270 ? 13.737 2.660 18.101 1.00 96.75 270 GLY A O 1
ATOM 2090 N N . ASN A 1 271 ? 13.812 3.866 16.203 1.00 92.81 271 ASN A N 1
ATOM 2091 C CA . ASN A 1 271 ? 12.404 4.271 16.208 1.00 92.81 271 ASN A CA 1
ATOM 2092 C C . ASN A 1 271 ? 11.508 3.407 15.316 1.00 92.81 271 ASN A C 1
ATOM 2094 O O . ASN A 1 271 ? 10.296 3.581 15.351 1.00 92.81 271 ASN A O 1
ATOM 2098 N N . HIS A 1 272 ? 12.066 2.479 14.542 1.00 95.44 272 HIS A N 1
ATOM 2099 C CA . HIS A 1 272 ? 11.308 1.560 13.698 1.00 95.44 272 HIS A CA 1
ATOM 2100 C C . HIS A 1 272 ? 11.924 0.155 13.722 1.00 95.44 272 HIS A C 1
ATOM 2102 O O . HIS A 1 272 ? 13.113 -0.027 13.995 1.00 95.44 272 HIS A O 1
ATOM 2108 N N . ALA A 1 273 ? 11.094 -0.846 13.441 1.00 97.38 273 ALA A N 1
ATOM 2109 C CA . ALA A 1 273 ? 11.525 -2.210 13.169 1.00 97.38 273 ALA A CA 1
ATOM 2110 C C . ALA A 1 273 ? 11.880 -2.376 11.681 1.00 97.38 273 ALA A C 1
ATOM 2112 O O . ALA A 1 273 ? 11.519 -1.547 10.852 1.00 97.38 273 ALA A O 1
ATOM 2113 N N . ILE A 1 274 ? 12.551 -3.476 11.320 1.00 97.75 274 ILE A N 1
ATOM 2114 C CA . ILE A 1 274 ? 12.845 -3.799 9.911 1.00 97.75 274 ILE A CA 1
ATOM 2115 C C . ILE A 1 274 ? 11.541 -3.863 9.100 1.00 97.75 274 ILE A C 1
ATOM 2117 O O . ILE A 1 274 ? 10.608 -4.580 9.467 1.00 97.75 274 ILE A O 1
ATOM 2121 N N . ILE A 1 275 ? 11.512 -3.177 7.956 1.00 96.75 275 ILE A N 1
ATOM 2122 C CA . ILE A 1 275 ? 10.381 -3.145 7.023 1.00 96.75 275 ILE A CA 1
ATOM 2123 C C . ILE A 1 275 ? 10.724 -4.031 5.826 1.00 96.75 275 ILE A C 1
ATOM 2125 O O . ILE A 1 275 ? 11.318 -3.596 4.843 1.00 96.75 275 ILE A O 1
ATOM 2129 N N . GLY A 1 276 ? 10.357 -5.309 5.922 1.00 96.12 276 GLY A N 1
ATOM 2130 C CA . GLY A 1 276 ? 10.661 -6.315 4.895 1.00 96.12 276 GLY A CA 1
ATOM 2131 C C . GLY A 1 276 ? 9.604 -6.475 3.798 1.00 96.12 276 GLY A C 1
ATOM 2132 O O . GLY A 1 276 ? 9.771 -7.320 2.926 1.00 96.12 276 GLY A O 1
ATOM 2133 N N . SER A 1 277 ? 8.499 -5.725 3.857 1.00 96.94 277 SER A N 1
ATOM 2134 C CA . SER A 1 277 ? 7.377 -5.845 2.915 1.00 96.94 277 SER A CA 1
ATOM 2135 C C . SER A 1 277 ? 7.185 -4.551 2.136 1.00 96.94 277 SER A C 1
ATOM 2137 O O . SER A 1 277 ? 7.183 -3.467 2.721 1.00 96.94 277 SER A O 1
ATOM 2139 N N . TRP A 1 278 ? 7.018 -4.663 0.820 1.00 96.06 278 TRP A N 1
ATOM 2140 C CA . TRP A 1 278 ? 6.855 -3.518 -0.069 1.00 96.06 278 TRP A CA 1
ATOM 2141 C C . TRP A 1 278 ? 6.190 -3.904 -1.390 1.00 96.06 278 TRP A C 1
ATOM 2143 O O . TRP A 1 278 ? 6.251 -5.060 -1.815 1.00 96.06 278 TRP A O 1
ATOM 2153 N N . PHE A 1 279 ? 5.621 -2.906 -2.064 1.00 95.81 279 PHE A N 1
ATOM 2154 C CA . PHE A 1 279 ? 5.134 -2.996 -3.436 1.00 95.81 279 PHE A CA 1
ATOM 2155 C C . PHE A 1 279 ? 5.795 -1.907 -4.288 1.00 95.81 279 PHE A C 1
ATOM 2157 O O . PHE A 1 279 ? 5.933 -0.754 -3.879 1.00 95.81 279 PHE A O 1
ATOM 2164 N N . TRP A 1 280 ? 6.250 -2.290 -5.482 1.00 95.75 280 TRP A N 1
ATOM 2165 C CA . TRP A 1 280 ? 6.937 -1.388 -6.403 1.00 95.75 280 TRP A CA 1
ATOM 2166 C C . TRP A 1 280 ? 5.977 -0.825 -7.450 1.00 95.75 280 TRP A C 1
ATOM 2168 O O . TRP A 1 280 ? 5.319 -1.586 -8.165 1.00 95.75 280 TRP A O 1
ATOM 2178 N N . ALA A 1 281 ? 5.983 0.495 -7.615 1.00 91.81 281 ALA A N 1
ATOM 2179 C CA . ALA A 1 281 ? 5.317 1.191 -8.700 1.00 91.81 281 ALA A CA 1
ATOM 2180 C C . ALA A 1 281 ? 6.272 1.453 -9.878 1.00 91.81 281 ALA A C 1
ATOM 2182 O O . ALA A 1 281 ? 7.187 2.267 -9.802 1.00 91.81 281 ALA A O 1
ATOM 2183 N N . THR A 1 282 ? 6.094 0.812 -11.029 1.00 93.81 282 THR A N 1
ATOM 2184 C CA . THR A 1 282 ? 5.143 -0.276 -11.323 1.00 93.81 282 THR A CA 1
ATOM 2185 C C . THR A 1 282 ? 5.827 -1.367 -12.145 1.00 93.81 282 THR A C 1
ATOM 2187 O O . THR A 1 282 ? 7.011 -1.262 -12.465 1.00 93.81 282 THR A O 1
ATOM 2190 N N . TRP A 1 283 ? 5.114 -2.444 -12.481 1.00 95.31 283 TRP A N 1
ATOM 2191 C CA . TRP A 1 283 ? 5.611 -3.415 -13.458 1.00 95.31 283 TRP A CA 1
ATOM 2192 C C . TRP A 1 283 ? 5.713 -2.823 -14.880 1.00 95.31 283 TRP A C 1
ATOM 2194 O O . TRP A 1 283 ? 6.830 -2.790 -15.406 1.00 95.31 283 TRP A O 1
ATOM 2204 N N . PRO A 1 284 ? 4.617 -2.329 -15.500 1.00 94.56 284 PRO A N 1
ATOM 2205 C CA . PRO A 1 284 ? 4.663 -1.788 -16.857 1.00 94.56 284 PRO A CA 1
ATOM 2206 C C . PRO A 1 284 ? 5.411 -0.444 -16.931 1.00 94.56 284 PRO A C 1
ATOM 2208 O O . PRO A 1 284 ? 5.436 0.310 -15.959 1.00 94.56 284 PRO A O 1
ATOM 2211 N N . PRO A 1 285 ? 5.972 -0.086 -18.098 1.00 91.38 285 PRO A N 1
ATOM 2212 C CA . PRO A 1 285 ? 6.733 1.155 -18.278 1.00 91.38 285 PRO A CA 1
ATOM 2213 C C . PRO A 1 285 ? 5.865 2.423 -18.312 1.00 91.38 285 PRO A C 1
ATOM 2215 O O . PRO A 1 285 ? 6.366 3.537 -18.194 1.00 91.38 285 PRO A O 1
ATOM 2218 N N . ASN A 1 286 ? 4.548 2.279 -18.472 1.00 85.56 286 ASN A N 1
ATOM 2219 C CA . ASN A 1 286 ? 3.614 3.324 -18.903 1.00 85.56 286 ASN A CA 1
ATOM 2220 C C . ASN A 1 286 ? 3.257 4.388 -17.843 1.00 85.56 286 ASN A C 1
ATOM 2222 O O . ASN A 1 286 ? 2.211 5.034 -17.938 1.00 85.56 286 ASN A O 1
ATOM 2226 N N . ARG A 1 287 ? 4.112 4.597 -16.841 1.00 81.44 287 ARG A N 1
ATOM 2227 C CA . ARG A 1 287 ? 3.978 5.644 -15.824 1.00 81.44 287 ARG A CA 1
ATOM 2228 C C . ARG A 1 287 ? 5.070 6.694 -16.060 1.00 81.44 287 ARG A C 1
ATOM 2230 O O . ARG A 1 287 ? 6.183 6.488 -15.599 1.00 81.44 287 ARG A O 1
ATOM 2237 N N . PRO A 1 288 ? 4.793 7.843 -16.702 1.00 84.19 288 PRO A N 1
ATOM 2238 C CA . PRO A 1 288 ? 5.843 8.790 -17.108 1.00 84.19 288 PRO A CA 1
ATOM 2239 C C . PRO A 1 288 ? 6.783 9.260 -15.983 1.00 84.19 288 PRO A C 1
ATOM 2241 O O . PRO A 1 288 ? 7.945 9.567 -16.235 1.00 84.19 288 PRO A O 1
ATOM 2244 N N . ILE A 1 289 ? 6.287 9.317 -14.744 1.00 81.94 289 ILE A N 1
ATOM 2245 C CA . ILE A 1 289 ? 7.020 9.867 -13.594 1.00 81.94 289 ILE A CA 1
ATOM 2246 C C . ILE A 1 289 ? 7.921 8.814 -12.919 1.00 81.94 289 ILE A C 1
ATOM 2248 O O . ILE A 1 289 ? 9.051 9.125 -12.554 1.00 81.94 289 ILE A O 1
ATOM 2252 N N . VAL A 1 290 ? 7.454 7.566 -12.787 1.00 88.25 290 VAL A N 1
ATOM 2253 C CA . VAL A 1 290 ? 8.172 6.484 -12.070 1.00 88.25 290 VAL A CA 1
ATOM 2254 C C . VAL A 1 290 ? 8.699 5.374 -12.988 1.00 88.25 290 VAL A C 1
ATOM 2256 O O . VAL A 1 290 ? 9.547 4.568 -12.599 1.00 88.25 290 VAL A O 1
ATOM 2259 N N . GLY A 1 291 ? 8.211 5.317 -14.223 1.00 92.69 291 GLY A N 1
ATOM 2260 C CA . GLY A 1 291 ? 8.475 4.251 -15.179 1.00 92.69 291 GLY A CA 1
ATOM 2261 C C . GLY A 1 291 ? 7.986 2.887 -14.690 1.00 92.69 291 GLY A C 1
ATOM 2262 O O . GLY A 1 291 ? 7.101 2.773 -13.838 1.00 92.69 291 GLY A O 1
ATOM 2263 N N . GLY A 1 292 ? 8.602 1.837 -15.229 1.00 94.81 292 GLY A N 1
ATOM 2264 C CA . GLY A 1 292 ? 8.321 0.448 -14.874 1.00 94.81 292 GLY A CA 1
ATOM 2265 C C . GLY A 1 292 ? 9.568 -0.340 -14.502 1.00 94.81 292 GLY A C 1
ATOM 2266 O O . GLY A 1 292 ? 10.692 0.161 -14.604 1.00 94.81 292 GLY A O 1
ATOM 2267 N N . ILE A 1 293 ? 9.361 -1.583 -14.075 1.00 95.81 293 ILE A N 1
ATOM 2268 C CA . ILE A 1 293 ? 10.390 -2.629 -14.100 1.00 95.81 293 ILE A CA 1
ATOM 2269 C C . ILE A 1 293 ? 10.658 -3.055 -15.541 1.00 95.81 293 ILE A C 1
ATOM 2271 O O . ILE A 1 293 ? 11.808 -3.293 -15.898 1.00 95.81 293 ILE A O 1
ATOM 2275 N N . GLN A 1 294 ? 9.618 -3.119 -16.370 1.00 95.31 294 GLN A N 1
ATOM 2276 C CA . GLN A 1 294 ? 9.765 -3.288 -17.809 1.00 95.31 294 GLN A CA 1
ATOM 2277 C C . GLN A 1 294 ? 10.212 -1.981 -18.472 1.00 95.31 294 GLN A C 1
ATOM 2279 O O . GLN A 1 294 ? 9.896 -0.883 -18.005 1.00 95.31 294 GLN A O 1
ATOM 2284 N N . THR A 1 295 ? 10.949 -2.113 -19.566 1.00 91.31 295 THR A N 1
ATOM 2285 C CA . THR A 1 295 ? 11.234 -1.050 -20.542 1.00 91.31 295 THR A CA 1
ATOM 2286 C C . THR A 1 295 ? 10.034 -0.790 -21.455 1.00 91.31 295 THR A C 1
ATOM 2288 O O . THR A 1 295 ? 9.078 -1.565 -21.482 1.00 91.31 295 THR A O 1
ATOM 2291 N N . ASP A 1 296 ? 10.085 0.304 -22.223 1.00 90.19 296 ASP A N 1
ATOM 2292 C CA . ASP A 1 296 ? 9.015 0.726 -23.143 1.00 90.19 296 ASP A CA 1
ATOM 2293 C C . ASP A 1 296 ? 8.697 -0.296 -24.250 1.00 90.19 296 ASP A C 1
ATOM 2295 O O . ASP A 1 296 ? 7.577 -0.315 -24.760 1.00 90.19 296 ASP A O 1
ATOM 2299 N N . ASP A 1 297 ? 9.651 -1.158 -24.611 1.00 89.19 297 ASP A N 1
ATOM 2300 C CA . ASP A 1 297 ? 9.447 -2.254 -25.567 1.00 89.19 297 ASP A CA 1
ATOM 2301 C C . ASP A 1 297 ? 8.751 -3.485 -24.955 1.00 89.19 297 ASP A C 1
ATOM 2303 O O . ASP A 1 297 ? 8.414 -4.414 -25.683 1.00 89.19 297 ASP A O 1
ATOM 2307 N N . ALA A 1 298 ? 8.497 -3.472 -23.639 1.00 86.31 298 ALA A N 1
ATOM 2308 C CA . ALA A 1 298 ? 7.919 -4.553 -22.838 1.00 86.31 298 ALA A CA 1
ATOM 2309 C C . ALA A 1 298 ? 8.703 -5.884 -22.838 1.00 86.31 298 ALA A C 1
ATOM 2311 O O . ALA A 1 298 ? 8.262 -6.840 -22.190 1.00 86.31 298 ALA A O 1
ATOM 2312 N N . ASP A 1 299 ? 9.865 -5.926 -23.493 1.00 89.81 299 ASP A N 1
ATOM 2313 C CA . ASP A 1 299 ? 10.693 -7.120 -23.669 1.00 89.81 299 ASP A CA 1
ATOM 2314 C C . ASP A 1 299 ? 11.921 -7.107 -22.745 1.00 89.81 299 ASP A C 1
ATOM 2316 O O . ASP A 1 299 ? 12.375 -8.170 -22.305 1.00 89.81 299 ASP A O 1
ATOM 2320 N N . GLU A 1 300 ? 12.441 -5.925 -22.397 1.00 92.00 300 GLU A N 1
ATOM 2321 C CA . GLU A 1 300 ? 13.580 -5.792 -21.488 1.00 92.00 300 GLU A CA 1
ATOM 2322 C C . GLU A 1 300 ? 13.178 -5.439 -20.041 1.00 92.00 300 GLU A C 1
ATOM 2324 O O . GLU A 1 300 ? 12.068 -5.000 -19.719 1.00 92.00 300 GLU A O 1
ATOM 2329 N N . ILE A 1 301 ? 14.121 -5.679 -19.125 1.00 92.12 301 ILE A N 1
ATOM 2330 C CA . ILE A 1 301 ? 13.980 -5.436 -17.687 1.00 92.12 301 ILE A CA 1
ATOM 2331 C C . ILE A 1 301 ? 15.003 -4.392 -17.246 1.00 92.12 301 ILE A C 1
ATOM 2333 O O . ILE A 1 301 ? 16.197 -4.495 -17.535 1.00 92.12 301 ILE A O 1
ATOM 2337 N N . GLN A 1 302 ? 14.544 -3.428 -16.454 1.00 92.44 302 GLN A N 1
ATOM 2338 C CA . GLN A 1 302 ? 15.357 -2.422 -15.782 1.00 92.44 302 GLN A CA 1
ATOM 2339 C C . GLN A 1 302 ? 16.144 -3.053 -14.622 1.00 92.44 302 GLN A C 1
ATOM 2341 O O . GLN A 1 302 ? 15.782 -2.933 -13.450 1.00 92.44 302 GLN A O 1
ATOM 2346 N N . TRP A 1 303 ? 17.250 -3.732 -14.936 1.00 90.69 303 TRP A N 1
ATOM 2347 C CA . TRP A 1 303 ? 18.058 -4.459 -13.946 1.00 90.69 303 TRP A CA 1
ATOM 2348 C C . TRP A 1 303 ? 18.602 -3.586 -12.812 1.00 90.69 303 TRP A C 1
ATOM 2350 O O . TRP A 1 303 ? 18.757 -4.080 -11.700 1.00 90.69 303 TRP A O 1
ATOM 2360 N N . GLY A 1 304 ? 18.827 -2.288 -13.048 1.00 91.06 304 GLY A N 1
ATOM 2361 C CA . GLY A 1 304 ? 19.190 -1.349 -11.980 1.00 91.06 304 GLY A CA 1
ATOM 2362 C C . GLY A 1 304 ? 18.133 -1.282 -10.870 1.00 91.06 304 GLY A C 1
ATOM 2363 O O . GLY A 1 304 ? 18.480 -1.311 -9.691 1.00 91.06 304 GLY A O 1
ATOM 2364 N N . LYS A 1 305 ? 16.845 -1.294 -11.239 1.00 94.12 305 LYS A N 1
ATOM 2365 C CA . LYS A 1 305 ? 15.728 -1.342 -10.284 1.00 94.12 305 LYS A CA 1
ATOM 2366 C C . LYS A 1 305 ? 15.656 -2.703 -9.594 1.00 94.12 305 LYS A C 1
ATOM 2368 O O . LYS A 1 305 ? 15.508 -2.761 -8.383 1.00 94.12 305 LYS A O 1
ATOM 2373 N N . ILE A 1 306 ? 15.836 -3.804 -10.328 1.00 93.00 306 ILE A N 1
ATOM 2374 C CA . ILE A 1 306 ? 15.845 -5.154 -9.734 1.00 93.00 306 ILE A CA 1
ATOM 2375 C C . ILE A 1 306 ? 16.971 -5.320 -8.707 1.00 93.00 306 ILE A C 1
ATOM 2377 O O . ILE A 1 306 ? 16.748 -5.918 -7.658 1.00 93.00 306 ILE A O 1
ATOM 2381 N N . ASN A 1 307 ? 18.157 -4.769 -8.975 1.00 90.00 307 ASN A N 1
ATOM 2382 C CA . ASN A 1 307 ? 19.273 -4.794 -8.030 1.00 90.00 307 ASN A CA 1
ATOM 2383 C C . ASN A 1 307 ? 18.930 -4.048 -6.742 1.00 90.00 307 ASN A C 1
ATOM 2385 O O . ASN A 1 307 ? 19.158 -4.579 -5.661 1.00 90.00 307 ASN A O 1
ATOM 2389 N N . TYR A 1 308 ? 18.322 -2.867 -6.857 1.00 93.69 308 TYR A N 1
ATOM 2390 C CA . TYR A 1 308 ? 17.810 -2.139 -5.702 1.00 93.69 308 TYR A CA 1
ATOM 2391 C C . TYR A 1 308 ? 16.780 -2.960 -4.909 1.00 93.69 308 TYR A C 1
ATOM 2393 O O . TYR A 1 308 ? 16.895 -3.109 -3.696 1.00 93.69 308 TYR A O 1
ATOM 2401 N N . LEU A 1 309 ? 15.810 -3.574 -5.589 1.00 94.50 309 LEU A N 1
ATOM 2402 C CA . LEU A 1 309 ? 14.805 -4.412 -4.930 1.00 94.50 309 LEU A CA 1
ATOM 2403 C C . LEU A 1 309 ? 15.421 -5.648 -4.253 1.00 94.50 309 LEU A C 1
ATOM 2405 O O . LEU A 1 309 ? 14.915 -6.105 -3.231 1.00 94.50 309 LEU A O 1
ATOM 2409 N N . ALA A 1 310 ? 16.524 -6.183 -4.783 1.00 92.06 310 ALA A N 1
ATOM 2410 C CA . ALA A 1 310 ? 17.278 -7.256 -4.138 1.00 92.06 310 ALA A CA 1
ATOM 2411 C C . ALA A 1 310 ? 17.951 -6.795 -2.834 1.00 92.06 310 ALA A C 1
ATOM 2413 O O . ALA A 1 310 ? 18.009 -7.570 -1.881 1.00 92.06 310 ALA A O 1
ATOM 2414 N N . GLU A 1 311 ? 18.393 -5.535 -2.749 1.00 90.56 311 GLU A N 1
ATOM 2415 C CA . GLU A 1 311 ? 18.861 -4.935 -1.488 1.00 90.56 311 GLU A CA 1
ATOM 2416 C C . GLU A 1 311 ? 17.724 -4.816 -0.456 1.00 90.56 311 GLU A C 1
ATOM 2418 O O . GLU A 1 311 ? 17.970 -4.960 0.739 1.00 90.56 311 GLU A O 1
ATOM 2423 N N . LEU A 1 312 ? 16.474 -4.669 -0.913 1.00 93.25 312 LEU A N 1
ATOM 2424 C CA . LEU A 1 312 ? 15.262 -4.740 -0.082 1.00 93.25 312 LEU A CA 1
ATOM 2425 C C . LEU A 1 312 ? 14.768 -6.177 0.189 1.00 93.25 312 LEU A C 1
ATOM 2427 O O . LEU A 1 312 ? 13.651 -6.368 0.672 1.00 93.25 312 LEU A O 1
ATOM 2431 N N . GLY A 1 313 ? 15.562 -7.200 -0.139 1.00 91.94 313 GLY A N 1
ATOM 2432 C CA . GLY A 1 313 ? 15.249 -8.602 0.147 1.00 91.94 313 GLY A CA 1
ATOM 2433 C C . GLY A 1 313 ? 14.526 -9.364 -0.968 1.00 91.94 313 GLY A C 1
ATOM 2434 O O . GLY A 1 313 ? 14.174 -10.532 -0.766 1.00 91.94 313 GLY A O 1
ATOM 2435 N N . LEU A 1 314 ? 14.330 -8.776 -2.159 1.00 91.94 314 LEU A N 1
ATOM 2436 C CA . LEU A 1 314 ? 13.844 -9.541 -3.311 1.00 91.94 314 LEU A CA 1
ATOM 2437 C C . LEU A 1 314 ? 14.795 -10.711 -3.579 1.00 91.94 314 LEU A C 1
ATOM 2439 O O . LEU A 1 314 ? 15.988 -10.525 -3.814 1.00 91.94 314 LEU A O 1
ATOM 2443 N N . THR A 1 315 ? 14.244 -11.923 -3.598 1.00 88.31 315 THR A N 1
ATOM 2444 C CA . THR A 1 315 ? 14.993 -13.144 -3.907 1.00 88.31 315 THR A CA 1
ATOM 2445 C C . THR A 1 315 ? 14.449 -13.745 -5.205 1.00 88.31 315 THR A C 1
ATOM 2447 O O . THR A 1 315 ? 13.494 -14.524 -5.166 1.00 88.31 315 THR A O 1
ATOM 2450 N N . PRO A 1 316 ? 14.987 -13.375 -6.383 1.00 76.19 316 PRO A N 1
ATOM 2451 C CA . PRO A 1 316 ? 14.482 -13.891 -7.648 1.00 76.19 316 PRO A CA 1
ATOM 2452 C C . PRO A 1 316 ? 14.627 -15.414 -7.735 1.00 76.19 316 PRO A C 1
ATOM 2454 O O . PRO A 1 316 ? 15.597 -15.993 -7.250 1.00 76.19 316 PRO A O 1
ATOM 2457 N N . CYS A 1 317 ? 13.695 -16.070 -8.433 1.00 71.62 317 CYS A N 1
ATOM 2458 C CA . CYS A 1 317 ? 13.701 -17.529 -8.624 1.00 71.62 317 CYS A CA 1
ATOM 2459 C C . CYS A 1 317 ? 14.950 -18.052 -9.367 1.00 71.62 317 CYS A C 1
ATOM 2461 O O . CYS A 1 317 ? 15.206 -19.255 -9.380 1.00 71.62 317 CYS A O 1
ATOM 2463 N N . ARG A 1 318 ? 15.726 -17.166 -10.006 1.00 63.25 318 ARG A N 1
ATOM 2464 C CA . ARG A 1 318 ? 17.049 -17.462 -10.566 1.00 63.25 318 ARG A CA 1
ATOM 2465 C C . ARG A 1 318 ? 18.099 -16.608 -9.853 1.00 63.25 318 ARG A C 1
ATOM 2467 O O . ARG A 1 318 ? 17.853 -15.416 -9.676 1.00 63.25 318 ARG A O 1
ATOM 2474 N N . PRO A 1 319 ? 19.269 -17.163 -9.486 1.00 60.72 319 PRO A N 1
ATOM 2475 C CA . PRO A 1 319 ? 20.311 -16.397 -8.815 1.00 60.72 319 PRO A CA 1
ATOM 2476 C C . PRO A 1 319 ? 20.708 -15.168 -9.636 1.00 60.72 319 PRO A C 1
ATOM 2478 O O . PRO A 1 319 ? 21.114 -15.294 -10.794 1.00 60.72 319 PRO A O 1
ATOM 2481 N N . VAL A 1 320 ? 20.641 -13.990 -9.015 1.00 59.12 320 VAL A N 1
ATOM 2482 C CA . VAL A 1 320 ? 20.991 -12.693 -9.625 1.00 59.12 320 VAL A CA 1
ATOM 2483 C C . VAL A 1 320 ? 22.412 -12.710 -10.215 1.00 59.12 320 VAL A C 1
ATOM 2485 O O . VAL A 1 320 ? 22.665 -12.140 -11.274 1.00 59.12 320 VAL A O 1
ATOM 2488 N N . SER A 1 321 ? 23.324 -13.471 -9.602 1.00 58.00 321 SER A N 1
ATOM 2489 C CA . SER A 1 321 ? 24.713 -13.648 -10.049 1.00 58.00 321 SER A CA 1
ATOM 2490 C C . SER A 1 321 ? 24.874 -14.296 -11.429 1.00 58.00 321 SER A C 1
ATOM 2492 O O . SER A 1 321 ? 25.942 -14.181 -12.023 1.00 58.00 321 SER A O 1
ATOM 2494 N N . THR A 1 322 ? 23.843 -14.969 -11.950 1.00 53.34 322 THR A N 1
ATOM 2495 C CA . THR A 1 322 ? 23.893 -15.632 -13.266 1.00 53.34 322 THR A CA 1
ATOM 2496 C C . THR A 1 322 ? 23.376 -14.767 -14.412 1.00 53.34 322 THR A C 1
ATOM 2498 O O . THR A 1 322 ? 23.561 -15.135 -15.569 1.00 53.34 322 THR A O 1
ATOM 2501 N N . VAL A 1 323 ? 22.740 -13.630 -14.109 1.00 53.00 323 VAL A N 1
ATOM 2502 C CA . VAL A 1 323 ? 21.995 -12.838 -15.102 1.00 53.00 323 VAL A CA 1
ATOM 2503 C C . VAL A 1 323 ? 22.566 -11.434 -15.300 1.00 53.00 323 VAL A C 1
ATOM 2505 O O . VAL A 1 323 ? 22.313 -10.838 -16.339 1.00 53.00 323 VAL A O 1
ATOM 2508 N N . LEU A 1 324 ? 23.371 -10.901 -14.378 1.00 51.19 324 LEU A N 1
ATOM 2509 C CA . LEU A 1 324 ? 23.850 -9.523 -14.492 1.00 51.19 324 LEU A CA 1
ATOM 2510 C C . LEU A 1 324 ? 25.097 -9.385 -15.395 1.00 51.19 324 LEU A C 1
ATOM 2512 O O . LEU A 1 324 ? 26.176 -9.867 -15.033 1.00 51.19 324 LEU A O 1
ATOM 2516 N N . PRO A 1 325 ? 25.032 -8.613 -16.501 1.00 52.94 325 PRO A N 1
ATOM 2517 C CA . PRO A 1 325 ? 26.180 -7.818 -16.936 1.00 52.94 325 PRO A CA 1
ATOM 2518 C C . PRO A 1 325 ? 26.594 -6.896 -15.777 1.00 52.94 325 PRO A C 1
ATOM 2520 O O . PRO A 1 325 ? 25.778 -6.613 -14.907 1.00 52.94 325 PRO A O 1
ATOM 2523 N N . ARG A 1 326 ? 27.837 -6.399 -15.746 1.00 53.84 326 ARG A N 1
ATOM 2524 C CA . ARG A 1 326 ? 28.344 -5.450 -14.725 1.00 53.84 326 ARG A CA 1
ATOM 2525 C C . ARG A 1 326 ? 27.565 -4.111 -14.720 1.00 53.84 326 ARG A C 1
ATOM 2527 O O . ARG A 1 326 ? 28.100 -3.089 -15.135 1.00 53.84 326 ARG A O 1
ATOM 2534 N N . GLY A 1 327 ? 26.302 -4.116 -14.311 1.00 49.69 327 GLY A N 1
ATOM 2535 C CA . GLY A 1 327 ? 25.387 -2.980 -14.285 1.00 49.69 327 GLY A CA 1
ATOM 2536 C C . GLY A 1 327 ? 25.263 -2.420 -12.874 1.00 49.69 327 GLY A C 1
ATOM 2537 O O . GLY A 1 327 ? 25.143 -3.191 -11.926 1.00 49.69 327 GLY A O 1
ATOM 2538 N N . LEU A 1 328 ? 25.351 -1.087 -12.782 1.00 55.34 328 LEU A N 1
ATOM 2539 C CA . LEU A 1 328 ? 25.227 -0.222 -11.602 1.00 55.34 328 LEU A CA 1
ATOM 2540 C C . LEU A 1 328 ? 25.254 -0.944 -10.245 1.00 55.34 328 LEU A C 1
ATOM 2542 O O . LEU A 1 328 ? 24.230 -1.363 -9.710 1.00 55.34 328 LEU A O 1
ATOM 2546 N N . ASN A 1 329 ? 26.437 -0.992 -9.638 1.00 65.69 329 ASN A N 1
ATOM 2547 C CA . ASN A 1 329 ? 26.516 -1.066 -8.190 1.00 65.69 329 ASN A CA 1
ATOM 2548 C C . ASN A 1 329 ? 26.198 0.345 -7.668 1.00 65.69 329 ASN A C 1
ATOM 2550 O O . ASN A 1 329 ? 26.981 1.274 -7.892 1.00 65.69 329 ASN A O 1
ATOM 2554 N N . LEU A 1 330 ? 25.037 0.528 -7.031 1.00 65.38 330 LEU A N 1
ATOM 2555 C CA . LEU A 1 330 ? 24.609 1.832 -6.505 1.00 65.38 330 LEU A CA 1
ATOM 2556 C C . LEU A 1 330 ? 25.689 2.436 -5.602 1.00 65.38 330 LEU A C 1
ATOM 2558 O O . LEU A 1 330 ? 26.047 3.598 -5.768 1.00 65.38 330 LEU A O 1
ATOM 2562 N N . ARG A 1 331 ? 26.344 1.620 -4.767 1.00 67.00 331 ARG A N 1
ATOM 2563 C CA . ARG A 1 331 ? 27.455 2.076 -3.916 1.00 67.00 331 ARG A CA 1
ATOM 2564 C C . ARG A 1 331 ? 28.662 2.574 -4.709 1.00 67.00 331 ARG A C 1
ATOM 2566 O O . ARG A 1 331 ? 29.356 3.466 -4.242 1.00 67.00 331 ARG A O 1
ATOM 2573 N N . GLN A 1 332 ? 28.929 2.021 -5.894 1.00 68.06 332 GLN A N 1
ATOM 2574 C CA . GLN A 1 332 ? 30.001 2.519 -6.767 1.00 68.06 332 GLN A CA 1
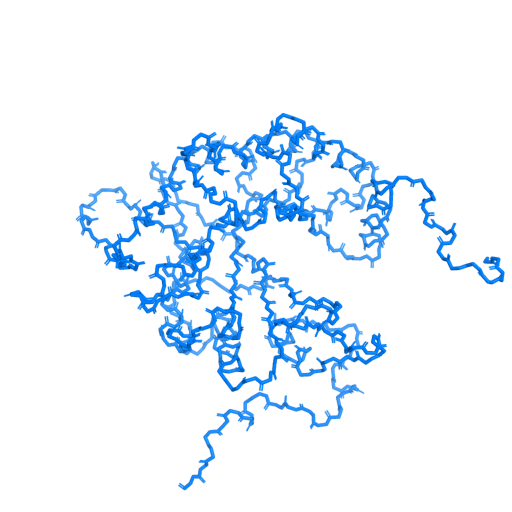ATOM 2575 C C . GLN A 1 332 ? 29.599 3.798 -7.501 1.00 68.06 332 GLN A C 1
ATOM 2577 O O . GLN A 1 332 ? 30.450 4.642 -7.756 1.00 68.06 332 GLN A O 1
ATOM 2582 N N . THR A 1 333 ? 28.316 3.940 -7.835 1.00 66.25 333 THR A N 1
ATOM 2583 C CA . THR A 1 333 ? 27.793 5.104 -8.568 1.00 66.25 333 THR A CA 1
ATOM 2584 C C . THR A 1 333 ? 27.716 6.339 -7.669 1.00 66.25 333 THR A C 1
ATOM 2586 O O . THR A 1 333 ? 27.912 7.454 -8.140 1.00 66.25 333 THR A O 1
ATOM 2589 N N . LEU A 1 334 ? 27.468 6.126 -6.373 1.00 67.00 334 LEU A N 1
ATOM 2590 C CA . LEU A 1 334 ? 27.323 7.174 -5.361 1.00 67.00 334 LEU A CA 1
ATOM 2591 C C . LEU A 1 334 ? 28.600 7.427 -4.545 1.00 67.00 334 LEU A C 1
ATOM 2593 O O . LEU A 1 334 ? 28.617 8.308 -3.687 1.00 67.00 334 LEU A O 1
ATOM 2597 N N . ALA A 1 335 ? 29.675 6.665 -4.779 1.00 68.69 335 ALA A N 1
ATOM 2598 C CA . ALA A 1 335 ? 30.949 6.936 -4.128 1.00 68.69 335 ALA A CA 1
ATOM 2599 C C . ALA A 1 335 ? 31.406 8.357 -4.509 1.00 68.69 335 ALA A C 1
ATOM 2601 O O . ALA A 1 335 ? 31.414 8.675 -5.703 1.00 68.69 335 ALA A O 1
ATOM 2602 N N . PRO A 1 336 ? 31.797 9.210 -3.538 1.00 55.00 336 PRO A N 1
ATOM 2603 C CA . PRO A 1 336 ? 32.357 10.512 -3.857 1.00 55.00 336 PRO A CA 1
ATOM 2604 C C . PRO A 1 336 ? 33.514 10.282 -4.823 1.00 55.00 336 PRO A C 1
ATOM 2606 O O . PRO A 1 336 ? 34.442 9.535 -4.495 1.00 55.00 336 PRO A O 1
ATOM 2609 N N . GLN A 1 337 ? 33.449 10.866 -6.024 1.00 47.41 337 GLN A N 1
ATOM 2610 C CA . GLN A 1 337 ? 34.618 10.896 -6.894 1.00 47.41 337 GLN A CA 1
ATOM 2611 C C . GLN A 1 337 ? 35.712 11.582 -6.080 1.00 47.41 337 GLN A C 1
ATOM 2613 O O . GLN A 1 337 ? 35.583 12.759 -5.754 1.00 47.41 337 GLN A O 1
ATOM 2618 N N . GLN A 1 338 ? 36.719 10.817 -5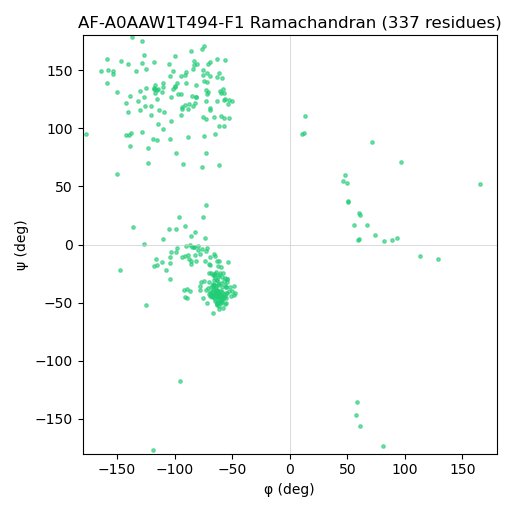.655 1.00 39.34 338 GLN A N 1
ATOM 2619 C CA . GLN A 1 338 ? 37.870 11.374 -4.959 1.00 39.34 338 GLN A CA 1
ATOM 2620 C C . GLN A 1 338 ? 38.540 12.345 -5.933 1.00 39.34 338 GLN A C 1
ATOM 2622 O O . GLN A 1 338 ? 39.184 11.912 -6.887 1.00 39.34 338 GLN A O 1
ATOM 2627 N N . THR A 1 339 ? 38.297 13.638 -5.735 1.00 39.91 339 THR A N 1
ATOM 2628 C CA . THR A 1 339 ? 38.985 14.739 -6.415 1.00 39.91 339 THR A CA 1
ATOM 2629 C C . THR A 1 339 ? 40.234 15.129 -5.660 1.00 39.91 339 THR A C 1
ATOM 2631 O O . THR A 1 339 ? 40.118 15.259 -4.416 1.00 39.91 339 THR A O 1
#

Radius of gyration: 21.12 Å; Cα contacts (8 Å, |Δi|>4): 542; chains: 1; bounding box: 62×55×65 Å

Mean predicted aligned error: 8.15 Å

Organism: NCBI:txid2026836

Nearest PDB structures (foldseek):
  8fc0-assembly8_H  TM=7.689E-01  e=4.990E-12  metagenome
  8fc0-assembly1_A  TM=7.574E-01  e=4.491E-11  metagenome
  8fc0-assembly4_D  TM=7.378E-01  e=4.225E-11  metagenome
  4tuf-assembly1_A  TM=7.382E-01  e=2.849E-09  Xanthomonas campestris pv. campestris str. ATCC 33913
  3qhn-assembly1_A  TM=6.535E-01  e=4.721E-08  Pyrococcus horikoshii

Sequence (339 aa):
MVQGKCNTFLPDDWTFNRLVYAVESLTNAGFYVLLDNQFRHDNTVLERTSNWVQSWVKLITAISADGVAQARTMVDILNEPDWMNLRWEASDGKPGAGDLYLQAMDALYSVNPGLLFFIEDRQVSDSLAKCLDAKLVSMAFPYSAVGSSIAAVDYLVAWSPFSVSGLSDPTTFFRELFGKPYLDRTIMAPRINPPSVTGTTANSTGEALWTSLDTGFGYLSQQGFCYDDFCRVFPIAMAESGSNFTTAADLHMMFDLSSYMSNSGSASTGNHAIIGSWFWATWPPNRPIVGGIQTDDADEIQWGKINYLAELGLTPCRPVSTVLPRGLNLRQTLAPQQT